Protein 2J4H (pdb70)

Radius of gyration: 28.26 Å; Cα contacts (8 Å, |Δi|>4): 750; chains: 2; bounding box: 40×50×91 Å

CATH classification: 2.70.40.10

Organism: Escherichia coli (strain K12) (NCBI:txid83333)

Solvent-accessible surface area: 19380 Å² total; per-residue (Å²): 178,113,14,55,46,184,63,0,34,45,49,15,104,113,38,47,2,38,4,91,67,113,1,58,101,127,44,7,78,49,38,37,0,36,0,40,0,6,49,104,0,61,37,85,129,42,148,89,31,104,151,66,84,136,86,40,86,166,99,98,50,57,58,6,76,83,138,5,16,12,114,93,57,97,13,102,179,63,84,15,18,125,1,92,55,44,82,65,0,27,5,16,2,74,0,38,0,51,4,5,0,21,0,12,0,50,5,69,28,79,66,51,32,53,183,121,5,7,70,14,5,96,125,68,73,122,14,32,17,4,59,72,19,40,11,91,1,54,0,84,1,63,23,191,121,64,26,52,4,119,44,35,49,57,1,1,16,0,6,0,45,47,61,134,30,62,25,61,176,1,96,90,70,205,176,116,14,54,50,198,59,0,51,48,22,8,41,21,14,6,1,49,7,100,62,84,1,59,98,127,46,7,78,51,38,39,0,35,0,51,1,6,48,100,1,56,37,86,127,41,149,84,30,104,153,66,83,136,85,45,81,181,102,99,57,67,59,7,75,94,140,5,16,12,115,96,57,94,15,104,175,63,84,16,18,127,2,92,53,44,78,64,0,23,6,17,2,70,0,35,1,50,4,18,16,18,0,11,0,48,6,68,29,76,66,52,32,55,182,124,6,8,71,14,5,93,128,67,71,126,14,32,18,3,59,73,20,46,12,92,0,53,0,84,1,64,23,188,121,64,27,51,4,121,44,37,49,56,2,1,15,0,7,0,43,47,61,136,28,72,32,131,207,32,140,149

GO terms:
  GO:0008829 dCTP deaminase activity (F, EXP)
  GO:0005829 cytosol (C, IDA)
  GO:0008829 dCTP deaminase activity (F, IDA)
  GO:0032991 protein-containing complex (C, IDA)
  GO:0042802 identical protein binding (F, IDA)
  GO:0006229 dUTP biosynthetic process (P, IDA)
  GO:0070207 protein homotrimerization (P, IDA)
  GO:0009314 response to radiation (P, IMP)
  GO:0015949 nucleobase-containing small molecule interconversion (P, IMP)
  GO:0008829 dCTP deaminase activity (F, IMP)
  GO:0006235 dTTP biosynthetic process (P, IMP)

Structure (mmCIF, N/CA/C/O backbone):
data_2J4H
#
_entry.id   2J4H
#
_cell.length_a   62.545
_cell.length_b   62.545
_cell.length_c   342.444
_cell.angle_alpha   90.00
_cell.angle_beta   90.00
_cell.angle_gamma   120.00
#
_symmetry.space_group_name_H-M   'P 63 2 2'
#
loop_
_entity.id
_entity.type
_entity.pdbx_description
1 polymer 'DEOXYCYTIDINE TRIPHOSPHATE DEAMINASE'
2 non-polymer 'DEOXYCYTIDINE DIPHOSPHATE'
3 non-polymer 'MAGNESIUM ION'
#
loop_
_atom_site.group_PDB
_atom_site.id
_atom_site.type_symbol
_atom_site.label_atom_id
_atom_site.label_alt_id
_atom_site.label_comp_id
_atom_site.label_asym_id
_atom_site.label_entity_id
_atom_site.label_seq_id
_atom_site.pdbx_PDB_ins_code
_atom_site.Cartn_x
_atom_site.Cartn_y
_atom_site.Cartn_z
_atom_site.occupancy
_atom_site.B_iso_or_equiv
_atom_site.auth_seq_id
_atom_site.auth_comp_id
_atom_site.auth_asym_id
_atom_site.auth_atom_id
_atom_site.pdbx_PDB_model_num
ATOM 1 N N . MET A 1 1 ? 1.281 1.121 38.983 1.00 38.59 1 MET A N 1
ATOM 2 C CA . MET A 1 1 ? 1.097 2.497 39.465 1.00 38.83 1 MET A CA 1
ATOM 3 C C . MET A 1 1 ? 2.228 3.338 38.904 1.00 37.57 1 MET A C 1
ATOM 4 O O . MET A 1 1 ? 3.385 3.080 39.209 1.00 38.09 1 MET A O 1
ATOM 9 N N . ARG A 1 2 ? 1.927 4.339 38.098 1.00 36.09 2 ARG A N 1
ATOM 10 C CA . ARG A 1 2 ? 2.997 5.059 37.437 1.00 34.88 2 ARG A CA 1
ATOM 11 C C . ARG A 1 2 ? 3.658 6.013 38.402 1.00 32.92 2 ARG A C 1
ATOM 12 O O . ARG A 1 2 ? 2.992 6.617 39.219 1.00 31.85 2 ARG A O 1
ATOM 20 N N . LEU A 1 3 ? 4.972 6.155 38.279 1.00 31.19 3 LEU A N 1
ATOM 21 C CA . LEU A 1 3 ? 5.666 7.250 38.927 1.00 30.60 3 LEU A CA 1
ATOM 22 C C . LEU A 1 3 ? 5.217 8.582 38.327 1.00 29.81 3 LEU A C 1
ATOM 23 O O . LEU A 1 3 ? 5.092 8.711 37.103 1.00 29.07 3 LEU A O 1
ATOM 28 N N . CYS A 1 4 ? 4.959 9.561 39.193 1.00 29.10 4 CYS A N 1
ATOM 29 C CA . CYS A 1 4 ? 4.711 10.914 38.734 1.00 28.87 4 CYS A CA 1
ATOM 30 C C . CYS A 1 4 ? 6.074 11.548 38.534 1.00 28.35 4 CYS A C 1
ATOM 31 O O . CYS A 1 4 ? 7.093 10.998 38.968 1.00 27.70 4 CYS A O 1
ATOM 34 N N . ASP A 1 5 ? 6.067 12.720 37.907 1.00 28.13 5 ASP A N 1
ATOM 35 C CA . ASP A 1 5 ? 7.291 13.433 37.552 1.00 27.89 5 ASP A CA 1
ATOM 36 C C . ASP A 1 5 ? 8.236 13.588 38.723 1.00 27.72 5 ASP A C 1
ATOM 37 O O . ASP A 1 5 ? 9.417 13.317 38.593 1.00 27.54 5 ASP A O 1
ATOM 42 N N . ARG A 1 6 ? 7.707 14.004 39.867 1.00 28.04 6 ARG A N 1
ATOM 43 C CA . ARG A 1 6 ? 8.518 14.237 41.075 1.00 28.24 6 ARG A CA 1
ATOM 44 C C . ARG A 1 6 ? 9.241 12.954 41.589 1.00 28.12 6 ARG A C 1
ATOM 45 O O . ARG A 1 6 ? 10.401 12.968 42.013 1.00 27.43 6 ARG A O 1
ATOM 53 N N . ASP A 1 7 ? 8.534 11.837 41.536 1.00 27.82 7 ASP A N 1
ATOM 54 C CA . ASP A 1 7 ? 9.111 10.569 41.934 1.00 27.40 7 ASP A CA 1
ATOM 55 C C . ASP A 1 7 ? 10.062 9.997 40.887 1.00 26.83 7 ASP A C 1
ATOM 56 O O . ASP A 1 7 ? 10.991 9.297 41.255 1.00 26.89 7 ASP A O 1
ATOM 61 N N . ILE A 1 8 ? 9.848 10.279 39.604 1.00 26.13 8 ILE A N 1
ATOM 62 C CA . ILE A 1 8 ? 10.838 9.899 38.590 1.00 25.96 8 ILE A CA 1
ATOM 63 C C . ILE A 1 8 ? 12.156 10.587 38.962 1.00 25.73 8 ILE A C 1
ATOM 64 O O . ILE A 1 8 ? 13.223 9.948 38.995 1.00 25.79 8 ILE A O 1
ATOM 69 N N . GLU A 1 9 ? 12.056 11.881 39.272 1.00 25.71 9 GLU A N 1
ATOM 70 C CA . GLU A 1 9 ? 13.202 12.699 39.726 1.00 25.64 9 GLU A CA 1
ATOM 71 C C . GLU A 1 9 ? 13.886 12.108 40.960 1.00 25.07 9 GLU A C 1
ATOM 72 O O . GLU A 1 9 ? 15.120 12.094 41.023 1.00 25.28 9 GLU A O 1
ATOM 78 N N . ALA A 1 10 ? 13.086 11.585 41.895 1.00 24.26 10 ALA A N 1
ATOM 79 C CA . ALA A 1 10 ? 13.592 10.878 43.083 1.00 23.86 10 ALA A CA 1
ATOM 80 C C . ALA A 1 10 ? 14.382 9.625 42.716 1.00 23.54 10 ALA A C 1
ATOM 81 O O . ALA A 1 10 ? 15.535 9.451 43.137 1.00 23.47 10 ALA A O 1
ATOM 83 N N . TRP A 1 11 ? 13.764 8.736 41.942 1.00 23.42 11 TRP A N 1
ATOM 84 C CA . TRP A 1 11 ? 14.431 7.479 41.559 1.00 23.02 11 TRP A CA 1
ATOM 85 C C . TRP A 1 11 ? 15.708 7.785 40.770 1.00 22.97 11 TRP A C 1
ATOM 86 O O . TRP A 1 11 ? 16.684 7.041 40.895 1.00 22.73 11 TRP A O 1
ATOM 97 N N . LEU A 1 12 ? 15.711 8.868 39.975 1.00 23.02 12 LEU A N 1
ATOM 98 C CA . LEU A 1 12 ? 16.947 9.277 39.253 1.00 23.57 12 LEU A CA 1
ATOM 99 C C . LEU A 1 12 ? 18.067 9.686 40.212 1.00 23.84 12 LEU A C 1
ATOM 100 O O . LEU A 1 12 ? 19.174 9.163 40.130 1.00 22.74 12 LEU A O 1
ATOM 105 N N . ASP A 1 13 ? 17.725 10.620 41.115 1.00 24.51 13 ASP A N 1
ATOM 106 C CA . ASP A 1 13 ? 18.566 11.043 42.236 1.00 24.61 13 ASP A CA 1
ATOM 107 C C . ASP A 1 13 ? 19.113 9.882 43.072 1.00 25.09 13 ASP A C 1
ATOM 108 O O . ASP A 1 13 ? 20.305 9.865 43.356 1.00 25.07 13 ASP A O 1
ATOM 113 N N . GLU A 1 14 ? 18.284 8.923 43.491 1.00 25.76 14 GLU A N 1
ATOM 114 C CA . GLU A 1 14 ? 18.820 7.787 44.281 1.00 25.83 14 GLU A CA 1
ATOM 115 C C . GLU A 1 14 ? 19.740 6.867 43.465 1.00 25.47 14 GLU A C 1
ATOM 116 O O . GLU A 1 14 ? 20.387 5.988 44.034 1.00 25.80 14 GLU A O 1
ATOM 122 N N . GLY A 1 15 ? 19.782 7.019 42.147 1.00 24.85 15 GLY A N 1
ATOM 123 C CA . GLY A 1 15 ? 20.544 6.082 41.319 1.00 24.84 15 GLY A CA 1
ATOM 124 C C . GLY A 1 15 ? 19.878 4.742 41.131 1.00 24.47 15 GLY A C 1
ATOM 125 O O . GLY A 1 15 ? 20.545 3.778 40.816 1.00 24.21 15 GLY A O 1
ATOM 126 N N . ARG A 1 16 ? 18.568 4.681 41.330 1.00 24.90 16 ARG A N 1
ATOM 127 C CA . ARG A 1 16 ? 17.818 3.445 41.170 1.00 25.92 16 ARG A CA 1
ATOM 128 C C . ARG A 1 16 ? 17.182 3.319 39.807 1.00 25.35 16 ARG A C 1
ATOM 129 O O . ARG A 1 16 ? 16.838 2.233 39.366 1.00 25.28 16 ARG A O 1
ATOM 137 N N . LEU A 1 17 ? 16.991 4.455 39.177 1.00 25.05 17 LEU A N 1
ATOM 138 C CA . LEU A 1 17 ? 16.690 4.534 37.774 1.00 25.05 17 LEU A CA 1
ATOM 139 C C . LEU A 1 17 ? 17.798 5.358 37.155 1.00 25.08 17 LEU A C 1
ATOM 140 O O . LEU A 1 17 ? 18.193 6.386 37.702 1.00 25.13 17 LEU A O 1
ATOM 145 N N . SER A 1 18 ? 18.324 4.916 36.023 1.00 25.24 18 SER A N 1
ATOM 146 C CA . SER A 1 18 ? 19.300 5.724 35.328 1.00 25.47 18 SER A CA 1
ATOM 147 C C . SER A 1 18 ? 18.860 6.083 33.881 1.00 25.76 18 SER A C 1
ATOM 148 O O . SER A 1 18 ? 18.340 5.242 33.137 1.00 25.77 18 SER A O 1
ATOM 151 N N . ILE A 1 19 ? 19.060 7.339 33.500 1.00 26.01 19 ILE A N 1
ATOM 152 C CA . ILE A 1 19 ? 18.831 7.777 32.131 1.00 26.51 19 ILE A CA 1
ATOM 153 C C . ILE A 1 19 ? 19.984 8.660 31.649 1.00 27.12 19 ILE A C 1
ATOM 154 O O . ILE A 1 19 ? 20.130 9.779 32.152 1.00 26.94 19 ILE A O 1
ATOM 159 N N . ASN A 1 20 ? 20.767 8.205 30.663 1.00 28.05 20 ASN A N 1
ATOM 160 C CA . ASN A 1 20 ? 21.897 9.029 30.154 1.00 28.89 20 ASN A CA 1
ATOM 161 C C . ASN A 1 20 ? 21.802 9.494 28.676 1.00 29.04 20 ASN A C 1
ATOM 162 O O . ASN A 1 20 ? 21.611 8.695 27.769 1.00 28.75 20 ASN A O 1
ATOM 167 N N . PRO A 1 21 ? 21.922 10.794 28.435 1.00 29.17 21 PRO A N 1
ATOM 168 C CA . PRO A 1 21 ? 22.097 11.825 29.462 1.00 29.53 21 PRO A CA 1
ATOM 169 C C . PRO A 1 21 ? 20.824 12.093 30.247 1.00 29.69 21 PRO A C 1
ATOM 170 O O . PRO A 1 21 ? 19.724 11.850 29.754 1.00 29.86 21 PRO A O 1
ATOM 174 N N . ARG A 1 22 ? 20.984 12.611 31.454 1.00 30.07 22 ARG A N 1
ATOM 175 C CA . ARG A 1 22 ? 19.848 12.849 32.323 1.00 30.28 22 ARG A CA 1
ATOM 176 C C . ARG A 1 22 ? 19.017 14.014 31.793 1.00 30.12 22 ARG A C 1
ATOM 177 O O . ARG A 1 22 ? 19.521 15.088 31.551 1.00 29.92 22 ARG A O 1
ATOM 185 N N . PRO A 1 23 ? 17.725 13.822 31.630 1.00 30.88 23 PRO A N 1
ATOM 186 C CA . PRO A 1 23 ? 16.912 14.868 31.050 1.00 30.97 23 PRO A CA 1
ATOM 187 C C . PRO A 1 23 ? 16.568 15.867 32.121 1.00 30.91 23 PRO A C 1
ATOM 188 O O . PRO A 1 23 ? 16.289 15.477 33.255 1.00 31.47 23 PRO A O 1
ATOM 192 N N . PRO A 1 24 ? 16.572 17.142 31.776 1.00 30.97 24 PRO A N 1
ATOM 193 C CA . PRO A 1 24 ? 16.305 18.180 32.747 1.00 31.19 24 PRO A CA 1
ATOM 194 C C . PRO A 1 24 ? 14.841 18.222 33.126 1.00 31.34 24 PRO A C 1
ATOM 195 O O . PRO A 1 24 ? 14.032 17.515 32.545 1.00 31.74 24 PRO A O 1
ATOM 199 N N . VAL A 1 25 ? 14.508 19.083 34.075 1.00 31.75 25 VAL A N 1
ATOM 200 C CA . VAL A 1 25 ? 13.122 19.271 34.515 1.00 31.86 25 VAL A CA 1
ATOM 201 C C . VAL A 1 25 ? 12.136 19.485 33.347 1.00 31.90 25 VAL A C 1
ATOM 202 O O . VAL A 1 25 ? 11.021 18.959 33.379 1.00 31.82 25 VAL A O 1
ATOM 206 N N . GLU A 1 26 ? 12.553 20.239 32.326 1.00 32.23 26 GLU A N 1
ATOM 207 C CA . GLU A 1 26 ? 11.706 20.530 31.136 1.00 32.31 26 GLU A CA 1
ATOM 208 C C . GLU A 1 26 ? 11.148 19.260 30.498 1.00 31.91 26 GLU A C 1
ATOM 209 O O . GLU A 1 26 ? 10.062 19.278 29.918 1.00 31.56 26 GLU A O 1
ATOM 215 N N . ARG A 1 27 ? 11.896 18.166 30.593 1.00 31.44 27 ARG A N 1
ATOM 216 C CA . ARG A 1 27 ? 11.514 16.939 29.914 1.00 31.71 27 ARG A CA 1
ATOM 217 C C . ARG A 1 27 ? 11.029 15.843 30.851 1.00 30.44 27 ARG A C 1
ATOM 218 O O . ARG A 1 27 ? 10.963 14.692 30.457 1.00 30.58 27 ARG A O 1
ATOM 226 N N . ILE A 1 28 ? 10.663 16.213 32.073 1.00 29.30 28 ILE A N 1
ATOM 227 C CA . ILE A 1 28 ? 10.063 15.286 33.041 1.00 28.66 28 ILE A CA 1
ATOM 228 C C . ILE A 1 28 ? 8.741 15.893 33.538 1.00 27.78 28 ILE A C 1
ATOM 229 O O . ILE A 1 28 ? 8.762 16.823 34.330 1.00 28.06 28 ILE A O 1
ATOM 234 N N . ASN A 1 29 ? 7.602 15.386 33.066 1.00 26.70 29 ASN A N 1
ATOM 235 C CA . ASN A 1 29 ? 6.304 16.013 33.327 1.00 26.18 29 ASN A CA 1
ATOM 236 C C . ASN A 1 29 ? 5.190 14.989 33.504 1.00 25.61 29 ASN A C 1
ATOM 237 O O . ASN A 1 29 ? 5.171 13.984 32.807 1.00 25.92 29 ASN A O 1
ATOM 242 N N . GLY A 1 30 ? 4.240 15.283 34.397 1.00 24.73 30 GLY A N 1
ATOM 243 C CA . GLY A 1 30 ? 3.132 14.396 34.688 1.00 24.12 30 GLY A CA 1
ATOM 244 C C . GLY A 1 30 ? 3.596 13.030 35.168 1.00 23.68 30 GLY A C 1
ATOM 245 O O . GLY A 1 30 ? 3.888 12.836 36.343 1.00 23.55 30 GLY A O 1
ATOM 246 N N . ALA A 1 31 ? 3.670 12.089 34.225 1.00 23.34 31 ALA A N 1
ATOM 247 C CA . ALA A 1 31 ? 4.068 10.705 34.477 1.00 22.64 31 ALA A CA 1
ATOM 248 C C . ALA A 1 31 ? 5.042 10.173 33.422 1.00 22.11 31 ALA A C 1
ATOM 249 O O . ALA A 1 31 ? 5.164 8.953 33.218 1.00 21.84 31 ALA A O 1
ATOM 251 N N . THR A 1 32 ? 5.738 11.082 32.742 1.00 22.13 32 THR A N 1
ATOM 252 C CA . THR A 1 32 ? 6.613 10.698 31.650 1.00 22.04 32 THR A CA 1
ATOM 253 C C . THR A 1 32 ? 7.869 11.495 31.650 1.00 22.27 32 THR A C 1
ATOM 254 O O . THR A 1 32 ? 7.901 12.601 32.163 1.00 22.19 32 THR A O 1
ATOM 258 N N . VAL A 1 33 ? 8.893 10.899 31.043 1.00 22.90 33 VAL A N 1
ATOM 259 C CA . VAL A 1 33 ? 10.126 11.556 30.667 1.00 23.02 33 VAL A CA 1
ATOM 260 C C . VAL A 1 33 ? 10.146 11.561 29.168 1.00 23.05 33 VAL A C 1
ATOM 261 O O . VAL A 1 33 ? 10.059 10.501 28.563 1.00 23.64 33 VAL A O 1
ATOM 265 N N . ASP A 1 34 ? 10.254 12.732 28.554 1.00 23.35 34 ASP A N 1
ATOM 266 C CA . ASP A 1 34 ? 10.457 12.806 27.095 1.00 23.57 34 ASP A CA 1
ATOM 267 C C . ASP A 1 34 ? 11.786 12.156 26.689 1.00 23.51 34 ASP A C 1
ATOM 268 O O . ASP A 1 34 ? 12.782 12.274 27.406 1.00 23.98 34 ASP A O 1
ATOM 273 N N . VAL A 1 35 ? 11.784 11.421 25.581 1.00 23.62 35 VAL A N 1
ATOM 274 C CA . VAL A 1 35 ? 13.022 10.867 25.037 1.00 23.79 35 VAL A CA 1
ATOM 275 C C . VAL A 1 35 ? 13.230 11.386 23.645 1.00 23.89 35 VAL A C 1
ATOM 276 O O . VAL A 1 35 ? 12.294 11.811 22.997 1.00 23.19 35 VAL A O 1
ATOM 280 N N . ARG A 1 36 ? 14.470 11.303 23.188 1.00 24.61 36 ARG A N 1
ATOM 281 C CA . ARG A 1 36 ? 14.874 11.941 21.955 1.00 25.83 36 ARG A CA 1
ATOM 282 C C . ARG A 1 36 ? 15.341 10.963 20.876 1.00 25.61 36 ARG A C 1
ATOM 283 O O . ARG A 1 36 ? 15.670 9.787 21.138 1.00 24.79 36 ARG A O 1
ATOM 291 N N . LEU A 1 37 ? 15.349 11.463 19.648 1.00 25.54 37 LEU A N 1
ATOM 292 C CA . LEU A 1 37 ? 15.818 10.649 18.552 1.00 25.95 37 LEU A CA 1
ATOM 293 C C . LEU A 1 37 ? 17.354 10.619 18.467 1.00 25.90 37 LEU A C 1
ATOM 294 O O . LEU A 1 37 ? 18.033 11.650 18.433 1.00 24.95 37 LEU A O 1
ATOM 299 N N . GLY A 1 38 ? 17.882 9.406 18.413 1.00 26.57 38 GLY A N 1
ATOM 300 C CA . GLY A 1 38 ? 19.296 9.196 18.232 1.00 27.04 38 GLY A CA 1
ATOM 301 C C . GLY A 1 38 ? 19.683 9.364 16.774 1.00 28.13 38 GLY A C 1
ATOM 302 O O . GLY A 1 38 ? 19.009 10.048 16.000 1.00 28.33 38 GLY A O 1
ATOM 303 N N . ASN A 1 39 ? 20.775 8.726 16.389 1.00 29.19 39 ASN A N 1
ATOM 304 C CA . ASN A 1 39 ? 21.389 9.011 15.122 1.00 30.11 39 ASN A CA 1
ATOM 305 C C . ASN A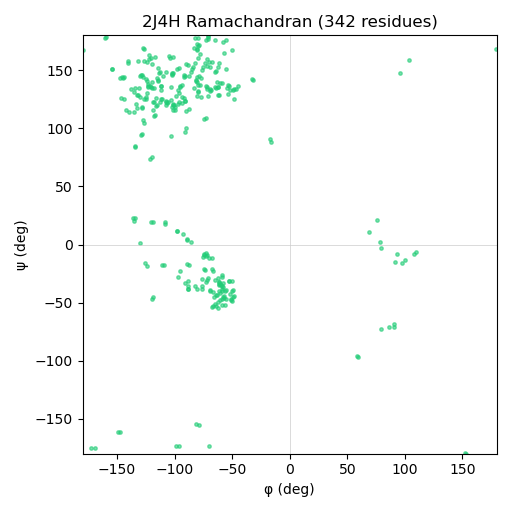 1 39 ? 21.804 7.769 14.338 1.00 30.30 39 ASN A C 1
ATOM 306 O O . ASN A 1 39 ? 22.635 7.849 13.449 1.00 30.89 39 ASN A O 1
ATOM 311 N N . LYS A 1 40 ? 21.223 6.623 14.666 1.00 30.17 40 LYS A N 1
ATOM 312 C CA . LYS A 1 40 ? 21.517 5.378 13.993 1.00 30.01 40 LYS A CA 1
ATOM 313 C C . LYS A 1 40 ? 20.214 4.894 13.361 1.00 29.52 40 LYS A C 1
ATOM 314 O O . LYS A 1 40 ? 19.250 4.605 14.080 1.00 29.42 40 LYS A O 1
ATOM 320 N N . PHE A 1 41 ? 20.169 4.824 12.025 1.00 29.14 41 PHE A N 1
ATOM 321 C CA . PHE A 1 41 ? 18.952 4.387 11.293 1.00 28.88 41 PHE A CA 1
ATOM 322 C C . PHE A 1 41 ? 19.199 3.142 10.448 1.00 28.85 41 PHE A C 1
ATOM 323 O O . PHE A 1 41 ? 20.331 2.854 10.046 1.00 28.66 41 PHE A O 1
ATOM 331 N N . ARG A 1 42 ? 18.128 2.405 10.193 1.00 29.62 42 ARG A N 1
ATOM 332 C CA . ARG A 1 42 ? 18.170 1.271 9.293 1.00 30.83 42 ARG A CA 1
ATOM 333 C C . ARG A 1 42 ? 16.889 1.126 8.507 1.00 30.70 42 ARG A C 1
ATOM 334 O O . ARG A 1 42 ? 15.792 1.379 9.012 1.00 30.06 42 ARG A O 1
ATOM 342 N N . THR A 1 43 ? 17.045 0.714 7.253 1.00 31.49 43 THR A N 1
ATOM 343 C CA . THR A 1 43 ? 15.906 0.504 6.366 1.00 32.29 43 THR A CA 1
ATOM 344 C C . THR A 1 43 ? 15.980 -0.885 5.800 1.00 32.89 43 THR A C 1
ATOM 345 O O . THR A 1 43 ? 16.9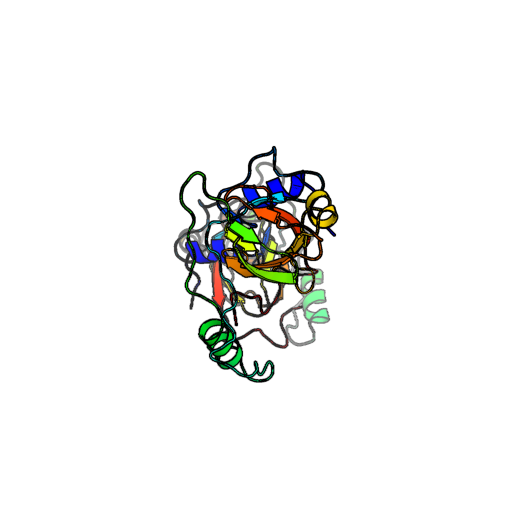72 -1.572 5.985 1.00 32.51 43 THR A O 1
ATOM 349 N N . PHE A 1 44 ? 14.887 -1.295 5.165 1.00 34.53 44 PHE A N 1
ATOM 350 C CA . PHE A 1 44 ? 14.803 -2.574 4.493 1.00 35.65 44 PHE A CA 1
ATOM 351 C C . PHE A 1 44 ? 15.453 -2.509 3.125 1.00 36.40 44 PHE A C 1
ATOM 352 O O . PHE A 1 44 ? 15.367 -1.493 2.454 1.00 36.41 44 PHE A O 1
ATOM 360 N N . ARG A 1 45 ? 16.100 -3.604 2.728 1.00 37.33 45 ARG A N 1
ATOM 361 C CA . ARG A 1 45 ? 16.476 -3.886 1.330 1.00 37.77 45 ARG A CA 1
ATOM 362 C C . ARG A 1 45 ? 16.092 -5.363 1.069 1.00 37.36 45 ARG A C 1
ATOM 363 O O . ARG A 1 45 ? 16.920 -6.271 1.225 1.00 37.80 45 ARG A O 1
ATOM 371 N N . GLY A 1 46 ? 14.839 -5.621 0.714 1.00 36.75 46 GLY A N 1
ATOM 372 C CA . GLY A 1 46 ? 14.348 -7.016 0.665 1.00 36.49 46 GLY A CA 1
ATOM 373 C C . GLY A 1 46 ? 14.770 -7.939 -0.488 1.00 35.98 46 GLY A C 1
ATOM 374 O O . GLY A 1 46 ? 14.520 -9.155 -0.445 1.00 35.66 46 GLY A O 1
ATOM 375 N N . HIS A 1 47 ? 15.427 -7.382 -1.506 1.00 35.54 47 HIS A N 1
ATOM 376 C CA . HIS A 1 47 ? 15.613 -8.084 -2.800 1.00 35.20 47 HIS A CA 1
ATOM 377 C C . HIS A 1 47 ? 16.503 -9.321 -2.728 1.00 34.96 47 HIS A C 1
ATOM 378 O O . HIS A 1 47 ? 16.404 -10.199 -3.581 1.00 34.72 47 HIS A O 1
ATOM 385 N N . THR A 1 48 ? 17.366 -9.371 -1.704 1.00 34.92 48 THR A N 1
ATOM 386 C CA . THR A 1 48 ? 18.247 -10.525 -1.435 1.00 34.03 48 THR A CA 1
ATOM 387 C C . THR A 1 48 ? 17.495 -11.726 -0.861 1.00 33.42 48 THR A C 1
ATOM 388 O O . THR A 1 48 ? 17.984 -12.844 -0.992 1.00 33.58 48 THR A O 1
ATOM 392 N N . ALA A 1 49 ? 16.319 -11.497 -0.252 1.00 32.25 49 ALA A N 1
ATOM 393 C CA . ALA A 1 49 ? 15.576 -12.553 0.459 1.00 31.52 49 ALA A CA 1
ATOM 394 C C . ALA A 1 49 ? 14.102 -12.633 0.029 1.00 30.77 49 ALA A C 1
ATOM 395 O O . ALA A 1 49 ? 13.469 -11.623 -0.280 1.00 30.58 49 ALA A O 1
ATOM 397 N N . ALA A 1 50 ? 13.564 -13.846 0.021 1.00 30.04 50 ALA A N 1
ATOM 398 C CA . ALA A 1 50 ? 12.176 -14.099 -0.373 1.00 29.84 50 ALA A CA 1
ATOM 399 C C . ALA A 1 50 ? 11.182 -13.852 0.760 1.00 29.47 50 ALA A C 1
ATOM 400 O O . ALA A 1 50 ? 10.056 -13.424 0.532 1.00 28.97 50 ALA A O 1
ATOM 402 N N . PHE A 1 51 ? 11.602 -14.183 1.973 1.00 29.52 51 PHE A N 1
ATOM 403 C CA . PHE A 1 51 ? 10.805 -13.969 3.159 1.00 29.83 51 PHE A CA 1
ATOM 404 C C . PHE A 1 51 ? 11.695 -13.975 4.376 1.00 30.01 51 PHE A C 1
ATOM 405 O O . PHE A 1 51 ? 12.899 -14.120 4.260 1.00 29.46 51 PHE A O 1
ATOM 413 N N . ILE A 1 52 ? 11.092 -13.756 5.531 1.00 30.72 52 ILE A N 1
ATOM 414 C CA . ILE A 1 52 ? 11.789 -13.862 6.783 1.00 31.48 52 ILE A CA 1
ATOM 415 C C . ILE A 1 52 ? 11.030 -14.860 7.620 1.00 32.19 52 ILE A C 1
ATOM 416 O O . ILE A 1 52 ? 9.796 -14.751 7.752 1.00 31.86 52 ILE A O 1
ATOM 421 N N . ASP A 1 53 ? 11.756 -15.832 8.176 1.00 33.45 53 ASP A N 1
ATOM 422 C CA . ASP A 1 53 ? 11.142 -16.823 9.051 1.00 34.24 53 ASP A CA 1
ATOM 423 C C . ASP A 1 53 ? 11.221 -16.277 10.454 1.00 35.13 53 ASP A C 1
ATOM 424 O O . ASP A 1 53 ? 12.306 -16.131 10.975 1.00 35.09 53 ASP A O 1
ATOM 429 N N . LEU A 1 54 ? 10.076 -15.989 11.062 1.00 36.36 54 LEU A N 1
ATOM 430 C CA . LEU A 1 54 ? 10.063 -15.404 12.389 1.00 37.53 54 LEU A CA 1
ATOM 431 C C . LEU A 1 54 ? 10.099 -16.418 13.542 1.00 38.83 54 LEU A C 1
ATOM 432 O O . LEU A 1 54 ? 10.394 -16.038 14.673 1.00 39.27 54 LEU A O 1
ATOM 437 N N . SER A 1 55 ? 9.791 -17.688 13.284 1.00 40.55 55 SER A N 1
ATOM 438 C CA . SER A 1 55 ? 10.023 -18.743 14.284 1.00 41.82 55 SER A CA 1
ATOM 439 C C . SER A 1 55 ? 11.510 -19.065 14.258 1.00 43.35 55 SER A C 1
ATOM 440 O O . SER A 1 55 ? 12.213 -18.689 13.316 1.00 43.75 55 SER A O 1
ATOM 443 N N . GLY A 1 56 ? 12.005 -19.740 15.287 1.00 45.09 56 GLY A N 1
ATOM 444 C CA . GLY A 1 56 ? 13.439 -20.034 15.375 1.00 46.45 56 GLY A CA 1
ATOM 445 C C . GLY A 1 56 ? 14.170 -19.001 16.226 1.00 48.01 56 GLY A C 1
ATOM 446 O O . GLY A 1 56 ? 13.783 -17.826 16.237 1.00 48.26 56 GLY A O 1
ATOM 447 N N . PRO A 1 57 ? 15.229 -19.434 16.926 1.00 49.56 57 PRO A N 1
ATOM 448 C CA . PRO A 1 57 ? 15.898 -18.628 17.971 1.00 50.18 57 PRO A CA 1
ATOM 449 C C . PRO A 1 57 ? 16.285 -17.183 17.605 1.00 51.12 57 PRO A C 1
ATOM 450 O O . PRO A 1 57 ? 16.264 -16.797 16.423 1.00 51.08 57 PRO A O 1
ATOM 454 N N . LYS A 1 58 ? 16.638 -16.410 18.637 1.00 51.82 58 LYS A N 1
ATOM 455 C CA . LYS A 1 58 ? 17.079 -15.018 18.484 1.00 52.53 58 LYS A CA 1
ATOM 456 C C . LYS A 1 58 ? 18.139 -14.881 17.413 1.00 52.85 58 LYS A C 1
ATOM 457 O O . LYS A 1 58 ? 18.103 -13.958 16.612 1.00 52.94 58 LYS A O 1
ATOM 463 N N . ASP A 1 59 ? 19.111 -15.788 17.433 1.00 53.41 59 ASP A N 1
ATOM 464 C CA . ASP A 1 59 ? 20.227 -15.718 16.489 1.00 53.65 59 ASP A CA 1
ATOM 465 C C . ASP A 1 59 ? 19.736 -15.766 15.030 1.00 53.60 59 ASP A C 1
ATOM 466 O O . ASP A 1 59 ? 20.236 -15.018 14.202 1.00 53.31 59 ASP A O 1
ATOM 471 N N . GLU A 1 60 ? 18.736 -16.607 14.740 1.00 54.00 60 GLU A N 1
ATOM 472 C CA . GLU A 1 60 ? 18.138 -16.696 13.380 1.00 54.30 60 GLU A CA 1
ATOM 473 C C . GLU A 1 60 ? 17.409 -15.397 13.036 1.00 54.38 60 GLU A C 1
ATOM 474 O O . GLU A 1 60 ? 17.642 -14.806 11.978 1.00 54.47 60 GLU A O 1
ATOM 480 N N . VAL A 1 61 ? 16.511 -14.986 13.945 1.00 54.39 61 VAL A N 1
ATOM 481 C CA . VAL A 1 61 ? 15.753 -13.722 13.853 1.00 54.11 61 VAL A CA 1
ATOM 482 C C . VAL A 1 61 ? 16.669 -12.476 13.794 1.00 54.02 61 VAL A C 1
ATOM 483 O O . VAL A 1 61 ? 16.296 -11.455 13.216 1.00 54.42 61 VAL A O 1
ATOM 487 N N . SER A 1 62 ? 17.863 -12.570 14.375 1.00 53.74 62 SER A N 1
ATOM 488 C CA . SER A 1 62 ? 18.839 -11.481 14.348 1.00 53.35 62 SER A CA 1
ATOM 489 C C . SER A 1 62 ? 19.731 -11.562 13.094 1.00 53.16 62 SER A C 1
ATOM 490 O O . SER A 1 62 ? 20.082 -10.532 12.505 1.00 53.22 62 SER A O 1
ATOM 493 N N . ALA A 1 63 ? 20.093 -12.783 12.693 1.00 52.84 63 ALA A N 1
ATOM 494 C CA . ALA A 1 63 ? 20.772 -13.029 11.410 1.00 52.60 63 ALA A CA 1
ATOM 495 C C . ALA A 1 63 ? 19.933 -12.496 10.258 1.00 52.50 63 ALA A C 1
ATOM 496 O O . ALA A 1 63 ? 20.445 -11.831 9.347 1.00 52.59 63 ALA A O 1
ATOM 498 N N . ALA A 1 64 ? 18.635 -12.801 10.311 1.00 52.25 64 ALA A N 1
ATOM 499 C CA . ALA A 1 64 ? 17.670 -12.328 9.321 1.00 52.05 64 ALA A CA 1
ATOM 500 C C . ALA A 1 64 ? 17.621 -10.799 9.307 1.00 51.87 64 ALA A C 1
ATOM 501 O O . ALA A 1 64 ? 17.694 -10.175 8.240 1.00 51.86 64 ALA A O 1
ATOM 503 N N . LEU A 1 65 ? 17.517 -10.215 10.500 1.00 51.94 65 LEU A N 1
ATOM 504 C CA . LEU A 1 65 ? 17.455 -8.758 10.675 1.00 52.02 65 LEU A CA 1
ATOM 505 C C . LEU A 1 65 ? 18.585 -8.048 9.923 1.00 52.17 65 LEU A C 1
ATOM 506 O O . LEU A 1 65 ? 18.406 -6.918 9.452 1.00 52.67 65 LEU A O 1
ATOM 511 N N . ASP A 1 66 ? 19.740 -8.707 9.801 1.00 51.75 66 ASP A N 1
ATOM 512 C CA . ASP A 1 66 ? 20.904 -8.089 9.163 1.00 51.10 66 ASP A CA 1
ATOM 513 C C . ASP A 1 66 ? 21.053 -8.481 7.703 1.00 50.63 66 ASP A C 1
ATOM 514 O O . ASP A 1 66 ? 21.567 -7.689 6.894 1.00 50.81 66 ASP A O 1
ATOM 519 N N . ARG A 1 67 ? 20.572 -9.664 7.340 1.00 49.81 67 ARG A N 1
ATOM 520 C CA . ARG A 1 67 ? 20.596 -10.027 5.929 1.00 49.55 67 ARG A CA 1
ATOM 521 C C . ARG A 1 67 ? 19.682 -9.117 5.064 1.00 48.37 67 ARG A C 1
ATOM 522 O O . ARG A 1 67 ? 19.986 -8.869 3.898 1.00 47.86 67 ARG A O 1
ATOM 530 N N . VAL A 1 68 ? 18.591 -8.612 5.648 1.00 47.44 68 VAL A N 1
ATOM 531 C CA . VAL A 1 68 ? 17.596 -7.797 4.917 1.00 46.71 68 VAL A CA 1
ATOM 532 C C . VAL A 1 68 ? 17.562 -6.315 5.280 1.00 45.92 68 VAL A C 1
ATOM 533 O O . VAL A 1 68 ? 16.992 -5.532 4.535 1.00 45.15 68 VAL A O 1
ATOM 537 N N . MET A 1 69 ? 18.121 -5.926 6.425 1.00 45.68 69 MET A N 1
ATOM 538 C CA . MET A 1 69 ? 18.204 -4.501 6.757 1.00 45.68 69 MET A CA 1
ATOM 539 C C . MET A 1 69 ? 19.524 -3.933 6.261 1.00 44.96 69 MET A C 1
ATOM 540 O O . MET A 1 69 ? 20.553 -4.620 6.270 1.00 44.36 69 MET A O 1
ATOM 545 N N . SER A 1 70 ? 19.461 -2.669 5.843 1.00 44.51 70 SER A N 1
ATOM 546 C CA . SER A 1 70 ? 20.609 -1.894 5.384 1.00 44.33 70 SER A CA 1
ATOM 547 C C . SER A 1 70 ? 21.702 -1.774 6.420 1.00 44.58 70 SER A C 1
ATOM 548 O O . SER A 1 70 ? 21.554 -2.181 7.589 1.00 44.75 70 SER A O 1
ATOM 551 N N . ASP A 1 71 ? 22.802 -1.179 5.972 1.00 44.75 71 ASP A N 1
ATOM 552 C CA . ASP A 1 71 ? 23.882 -0.781 6.856 1.00 44.93 71 ASP A CA 1
ATOM 553 C C . ASP A 1 71 ? 23.385 0.326 7.737 1.00 44.63 71 ASP A C 1
ATOM 554 O O . ASP A 1 71 ? 22.461 1.053 7.356 1.00 44.61 71 ASP A O 1
ATOM 559 N N . GLU A 1 72 ? 24.033 0.482 8.885 1.00 44.14 72 GLU A N 1
ATOM 560 C CA . GLU A 1 72 ? 23.760 1.602 9.762 1.00 43.82 72 GLU A CA 1
ATOM 561 C C . GLU A 1 72 ? 23.881 2.893 8.968 1.00 43.30 72 GLU A C 1
ATOM 562 O O . GLU A 1 72 ? 24.802 3.017 8.165 1.00 42.96 72 GLU A O 1
ATOM 568 N N . ILE A 1 73 ? 22.928 3.813 9.184 1.00 42.70 73 ILE A N 1
ATOM 569 C CA . ILE A 1 73 ? 22.889 5.121 8.535 1.00 42.53 73 ILE A CA 1
ATOM 570 C C . ILE A 1 73 ? 23.006 6.196 9.608 1.00 42.41 73 ILE A C 1
ATOM 571 O O . ILE A 1 73 ? 22.078 6.399 10.397 1.00 42.10 73 ILE A O 1
ATOM 576 N N . VAL A 1 74 ? 24.137 6.893 9.620 1.00 42.35 74 VAL A N 1
ATOM 577 C CA . VAL A 1 74 ? 24.395 7.948 10.594 1.00 42.51 74 VAL A CA 1
ATOM 578 C C . VAL A 1 74 ? 24.279 9.318 9.919 1.00 42.70 74 VAL A C 1
ATOM 579 O O . VAL A 1 74 ? 24.976 9.573 8.955 1.00 42.78 74 VAL A O 1
ATOM 583 N N . LEU A 1 75 ? 23.403 10.190 10.424 1.00 43.28 75 LEU A N 1
ATOM 584 C CA . LEU A 1 75 ? 23.124 11.466 9.780 1.00 43.98 75 LEU A CA 1
ATOM 585 C C . LEU A 1 75 ? 23.964 12.575 10.373 1.00 44.91 75 LEU A C 1
ATOM 586 O O . LEU A 1 75 ? 24.058 12.691 11.597 1.00 44.69 75 LEU A O 1
ATOM 591 N N . ASP A 1 76 ? 24.521 13.417 9.498 1.00 46.17 76 ASP A N 1
ATOM 592 C CA . ASP A 1 76 ? 25.360 14.550 9.908 1.00 46.94 76 ASP A CA 1
ATOM 593 C C . ASP A 1 76 ? 24.536 15.570 10.695 1.00 47.61 76 ASP A C 1
ATOM 594 O O . ASP A 1 76 ? 23.316 15.414 10.858 1.00 48.07 76 ASP A O 1
ATOM 599 N N . GLU A 1 77 ? 25.202 16.610 11.194 1.00 47.70 77 GLU A N 1
ATOM 600 C CA . GLU A 1 77 ? 24.494 17.818 11.613 1.00 47.14 77 GLU A CA 1
ATOM 601 C C . GLU A 1 77 ? 23.670 18.313 10.406 1.00 46.68 77 GLU A C 1
ATOM 602 O O . GLU A 1 77 ? 24.053 18.085 9.234 1.00 46.71 77 GLU A O 1
ATOM 608 N N . GLY A 1 78 ? 22.547 18.976 10.714 1.00 45.79 78 GLY A N 1
ATOM 609 C CA . GLY A 1 78 ? 21.497 19.345 9.742 1.00 44.54 78 GLY A CA 1
ATOM 610 C C . GLY A 1 78 ? 20.582 18.162 9.426 1.00 43.80 78 GLY A C 1
ATOM 611 O O . GLY A 1 78 ? 19.435 18.086 9.900 1.00 43.86 78 GLY A O 1
ATOM 612 N N . GLU A 1 79 ? 21.143 17.217 8.673 1.00 42.07 79 GLU A N 1
ATOM 613 C CA . GLU A 1 79 ? 20.417 16.121 8.004 1.00 40.30 79 GLU A CA 1
ATOM 614 C C . GLU A 1 79 ? 19.148 15.548 8.695 1.00 38.08 79 GLU A C 1
ATOM 615 O O . GLU A 1 79 ? 19.064 15.391 9.923 1.00 37.81 79 GLU A O 1
ATOM 621 N N . ALA A 1 80 ? 18.176 15.233 7.842 1.00 35.32 80 ALA A N 1
ATOM 622 C CA . ALA A 1 80 ? 16.942 14.566 8.204 1.00 32.98 80 ALA A CA 1
ATOM 623 C C . ALA A 1 80 ? 16.924 13.185 7.574 1.00 30.80 80 ALA A C 1
ATOM 624 O O . ALA A 1 80 ? 17.507 12.961 6.523 1.00 30.21 80 ALA A O 1
ATOM 626 N N . PHE A 1 81 ? 16.276 12.244 8.246 1.00 28.55 81 PHE A N 1
ATOM 627 C CA . PHE A 1 81 ? 15.955 10.945 7.660 1.00 27.14 81 PHE A CA 1
ATOM 628 C C . PHE A 1 81 ? 14.517 11.065 7.222 1.00 25.40 81 PHE A C 1
ATOM 629 O O . PHE A 1 81 ? 13.669 11.470 8.016 1.00 24.57 81 PHE A O 1
ATOM 637 N N . TYR A 1 82 ? 14.239 10.737 5.962 1.00 24.23 82 TYR A N 1
ATOM 638 C CA . TYR A 1 82 ? 12.864 10.805 5.428 1.00 23.63 82 TYR A CA 1
ATOM 639 C C . TYR A 1 82 ? 12.261 9.428 5.434 1.00 22.24 82 TYR A C 1
ATOM 640 O O . TYR A 1 82 ? 12.787 8.518 4.814 1.00 22.44 82 TYR A O 1
ATOM 649 N N . LEU A 1 83 ? 11.188 9.264 6.186 1.00 20.83 83 LEU A N 1
ATOM 650 C CA . LEU A 1 83 ? 10.535 7.992 6.281 1.00 20.00 83 LEU A CA 1
ATOM 651 C C . LEU A 1 83 ? 9.316 8.100 5.381 1.00 19.45 83 LEU A C 1
ATOM 652 O O . LEU A 1 83 ? 8.429 8.901 5.605 1.00 18.70 83 LEU A O 1
ATOM 657 N N . HIS A 1 84 ? 9.306 7.292 4.329 1.00 19.30 84 HIS A N 1
ATOM 658 C CA . HIS A 1 84 ? 8.320 7.447 3.275 1.00 18.66 84 HIS A CA 1
ATOM 659 C C . HIS A 1 84 ? 7.082 6.607 3.583 1.00 17.95 84 HIS A C 1
ATOM 660 O O . HIS A 1 84 ? 7.164 5.612 4.312 1.00 17.66 84 HIS A O 1
ATOM 667 N N . PRO A 1 85 ? 5.935 7.008 3.037 1.00 17.20 85 PRO A N 1
ATOM 668 C CA . PRO A 1 85 ? 4.689 6.311 3.327 1.00 17.13 85 PRO A CA 1
ATOM 669 C C . PRO A 1 85 ? 4.815 4.794 3.146 1.00 17.08 85 PRO A C 1
ATOM 670 O O . PRO A 1 85 ? 5.388 4.332 2.182 1.00 17.65 85 PRO A O 1
ATOM 674 N N . GLY A 1 86 ? 4.328 4.024 4.103 1.00 17.26 86 GLY A N 1
ATOM 675 C CA . GLY A 1 86 ? 4.363 2.580 4.013 1.00 16.87 86 GLY A CA 1
ATOM 676 C C . GLY A 1 86 ? 5.713 2.007 4.337 1.00 17.02 86 GLY A C 1
ATOM 677 O O . GLY A 1 86 ? 5.875 0.799 4.247 1.00 17.88 86 GLY A O 1
ATOM 678 N N . GLU A 1 87 ? 6.694 2.834 4.712 1.00 16.95 87 GLU A N 1
ATOM 679 C CA . GLU A 1 87 ? 8.008 2.302 5.094 1.00 16.97 87 GLU A CA 1
ATOM 680 C C . GLU A 1 87 ? 8.117 2.048 6.570 1.00 16.62 87 GLU A C 1
ATOM 681 O O . GLU A 1 87 ? 7.548 2.781 7.377 1.00 15.91 87 GLU A O 1
ATOM 687 N N . LEU A 1 88 ? 8.841 0.974 6.881 1.00 17.36 88 LEU A N 1
ATOM 688 C CA . LEU A 1 88 ? 9.228 0.577 8.226 1.00 18.00 88 LEU A CA 1
ATOM 689 C C . LEU A 1 88 ? 10.688 0.866 8.340 1.00 18.37 88 LEU A C 1
ATOM 690 O O . LEU A 1 88 ? 11.436 0.378 7.522 1.00 18.63 88 LEU A O 1
ATOM 695 N N . ALA A 1 89 ? 11.084 1.677 9.327 1.00 19.07 89 ALA A N 1
ATOM 696 C CA . ALA A 1 89 ? 12.494 2.003 9.562 1.00 19.04 89 ALA A CA 1
ATOM 697 C C . ALA A 1 89 ? 12.862 1.708 11.010 1.00 19.30 89 ALA A C 1
ATOM 698 O O . ALA A 1 89 ? 11.998 1.644 11.894 1.00 19.61 89 ALA A O 1
ATOM 700 N N . LEU A 1 90 ? 14.150 1.522 11.253 1.00 19.37 90 LEU A N 1
ATOM 701 C CA . LEU A 1 90 ? 14.628 1.232 12.602 1.00 19.65 90 LEU A CA 1
ATOM 702 C C . LEU A 1 90 ? 15.484 2.376 13.066 1.00 19.83 90 LEU A C 1
ATOM 703 O O . LEU A 1 90 ? 16.237 2.947 12.281 1.00 19.83 90 LEU A O 1
ATOM 708 N N . ALA A 1 91 ? 15.365 2.720 14.341 1.00 19.91 91 ALA A N 1
ATOM 709 C CA . ALA A 1 91 ? 16.151 3.806 14.869 1.00 20.29 91 ALA A CA 1
ATOM 710 C C . ALA A 1 91 ? 16.467 3.525 16.311 1.00 20.21 91 ALA A C 1
ATOM 711 O O . ALA A 1 91 ? 16.360 2.401 16.749 1.00 19.71 91 ALA A O 1
ATOM 713 N N . VAL A 1 92 ? 16.842 4.551 17.053 1.00 20.91 92 VAL A N 1
ATOM 714 C CA . VAL A 1 92 ? 17.328 4.344 18.399 1.00 21.67 92 VAL A CA 1
ATOM 715 C C . VAL A 1 92 ? 17.088 5.611 19.196 1.00 21.72 92 VAL A C 1
ATOM 716 O O . VAL A 1 92 ? 17.030 6.686 18.603 1.00 22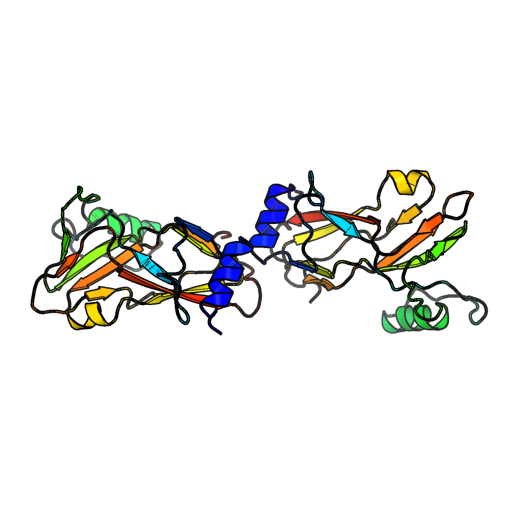.57 92 VAL A O 1
ATOM 720 N N . THR A 1 93 ? 16.891 5.511 20.506 1.00 21.59 93 THR A N 1
ATOM 721 C CA . THR A 1 93 ? 16.787 6.741 21.321 1.00 21.19 93 THR A CA 1
ATOM 722 C C . THR A 1 93 ? 18.160 7.322 21.504 1.00 20.89 93 THR A C 1
ATOM 723 O O . THR A 1 93 ? 19.164 6.599 21.458 1.00 21.24 93 THR A O 1
ATOM 727 N N . LEU A 1 94 ? 18.199 8.628 21.697 1.00 20.88 94 LEU A N 1
ATOM 728 C 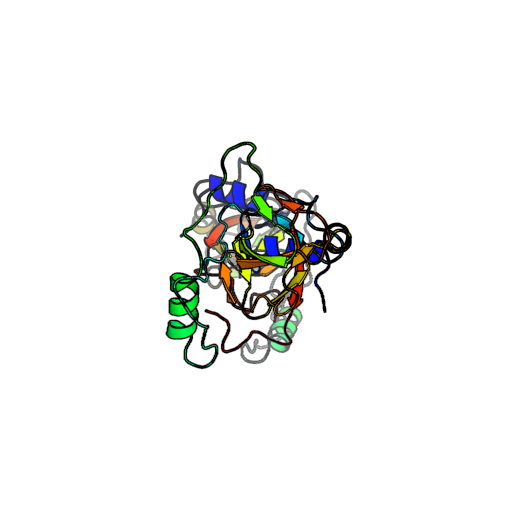CA . LEU A 1 94 ? 19.423 9.317 22.104 1.00 20.93 94 LEU A CA 1
ATOM 729 C C . LEU A 1 94 ? 19.805 8.853 23.504 1.00 20.89 94 LEU A C 1
ATOM 730 O O . LEU A 1 94 ? 20.969 8.500 23.772 1.00 20.92 94 LEU A O 1
ATOM 735 N N . GLU A 1 95 ? 18.815 8.800 24.395 1.00 20.73 95 GLU A N 1
ATOM 736 C CA . GLU A 1 95 ? 19.092 8.444 25.792 1.00 20.16 95 GLU A CA 1
ATOM 737 C C . GLU A 1 95 ? 19.293 6.966 25.990 1.00 19.49 95 GLU A C 1
ATOM 738 O O . GLU A 1 95 ? 18.569 6.164 25.410 1.00 19.21 95 GLU A O 1
ATOM 744 N N . SER A 1 96 ? 20.301 6.613 26.788 1.00 19.36 96 SER A N 1
ATOM 745 C CA . SER A 1 96 ? 20.412 5.259 27.336 1.00 19.10 96 SER A CA 1
ATOM 746 C C . SER A 1 96 ? 19.587 5.213 28.591 1.00 19.40 96 SER A C 1
ATOM 747 O O . SER A 1 96 ? 19.461 6.216 29.293 1.00 19.65 96 SER A O 1
ATOM 750 N N . VAL A 1 97 ? 19.030 4.044 28.874 1.00 19.88 97 VAL A N 1
ATOM 751 C CA . VAL A 1 97 ? 18.138 3.867 30.017 1.00 20.22 97 VAL A CA 1
ATOM 752 C C . VAL A 1 97 ? 18.493 2.601 30.767 1.00 20.32 97 VAL A C 1
ATOM 753 O O . VAL A 1 97 ? 18.619 1.518 30.166 1.00 20.72 97 VAL A O 1
ATOM 757 N N . THR A 1 98 ? 18.613 2.703 32.077 1.00 20.32 98 THR A N 1
ATOM 758 C CA . THR A 1 98 ? 18.799 1.497 32.885 1.00 20.61 98 THR A CA 1
ATOM 759 C C . THR A 1 98 ? 17.745 1.407 33.953 1.00 20.43 98 THR A C 1
ATOM 760 O O . THR A 1 98 ? 17.591 2.343 34.728 1.00 20.86 98 THR A O 1
ATOM 764 N N . LEU A 1 99 ? 17.029 0.289 33.980 1.00 20.53 99 LEU A N 1
ATOM 765 C CA . LEU A 1 99 ? 15.989 0.047 34.975 1.00 20.72 99 LEU A CA 1
ATOM 766 C C . LEU A 1 99 ? 16.477 -0.991 35.952 1.00 20.43 99 LEU A C 1
ATOM 767 O O . LEU A 1 99 ? 17.244 -1.903 35.584 1.00 19.95 99 LEU A O 1
ATOM 772 N N . PRO A 1 100 ? 16.021 -0.860 37.194 1.00 20.28 100 PRO A N 1
ATOM 773 C CA . PRO A 1 100 ? 16.315 -1.835 38.209 1.00 20.45 100 PRO A CA 1
ATOM 774 C C . PRO A 1 100 ? 15.349 -2.986 38.073 1.00 20.72 100 PRO A C 1
ATOM 775 O O . PRO A 1 100 ? 14.446 -2.930 37.227 1.00 20.90 100 PRO A O 1
ATOM 779 N N . ALA A 1 101 ? 15.525 -4.004 38.917 1.00 20.58 101 ALA A N 1
ATOM 780 C CA . ALA A 1 101 ? 14.749 -5.217 38.827 1.00 20.26 101 ALA A CA 1
ATOM 781 C C . ALA A 1 101 ? 13.298 -5.061 39.255 1.00 20.14 101 ALA A C 1
ATOM 782 O O . ALA A 1 101 ? 12.518 -5.969 39.039 1.00 20.12 101 ALA A O 1
ATOM 784 N N . ASP A 1 102 ? 12.930 -3.917 39.828 1.00 20.77 102 ASP A N 1
ATOM 785 C CA . ASP A 1 102 ? 11.578 -3.693 40.381 1.00 21.25 102 ASP A CA 1
ATOM 786 C C . ASP A 1 102 ? 10.853 -2.515 39.712 1.00 21.75 102 ASP A C 1
ATOM 787 O O . ASP A 1 102 ? 9.873 -1.974 40.234 1.00 21.54 102 ASP A O 1
ATOM 792 N N . LEU A 1 103 ? 11.321 -2.132 38.534 1.00 22.36 103 LEU A N 1
ATOM 793 C CA . LEU A 1 103 ? 10.614 -1.140 37.733 1.00 22.51 103 LEU A CA 1
ATOM 794 C C . LEU A 1 103 ? 10.406 -1.697 36.323 1.00 22.81 103 LEU A C 1
ATOM 795 O O . LEU A 1 103 ? 11.226 -2.472 35.814 1.00 23.00 103 LEU A O 1
ATOM 800 N N . VAL A 1 104 ? 9.290 -1.352 35.705 1.00 23.21 104 VAL A N 1
ATOM 801 C CA . VAL A 1 104 ? 9.068 -1.681 34.282 1.00 23.38 104 VAL A CA 1
ATOM 802 C C . VAL A 1 104 ? 8.782 -0.378 33.543 1.00 23.42 104 VAL A C 1
ATOM 803 O O . VAL A 1 104 ? 8.054 0.487 34.042 1.00 22.78 104 VAL A O 1
ATOM 807 N N . GLY A 1 105 ? 9.403 -0.220 32.379 1.00 23.95 105 GLY A N 1
ATOM 808 C CA . GLY A 1 105 ? 9.196 0.973 31.554 1.00 24.57 105 GLY A CA 1
ATOM 809 C C . GLY A 1 105 ? 8.152 0.767 30.461 1.00 24.96 105 GLY A C 1
ATOM 810 O O . GLY A 1 105 ? 7.927 -0.373 30.001 1.00 24.63 105 GLY A O 1
ATOM 811 N N . TRP A 1 106 ? 7.495 1.858 30.067 1.00 25.40 106 TRP A N 1
ATOM 812 C CA . TRP A 1 106 ? 6.627 1.855 28.890 1.00 26.06 106 TRP A CA 1
ATOM 813 C C . TRP A 1 106 ? 7.005 3.024 28.031 1.00 25.94 106 TRP A C 1
ATOM 814 O O . TRP A 1 106 ? 7.091 4.128 28.538 1.00 26.51 106 TRP A O 1
ATOM 825 N N . LEU A 1 107 ? 7.279 2.774 26.752 1.00 25.41 107 LEU A N 1
ATOM 826 C CA . LEU A 1 107 ? 7.541 3.840 25.780 1.00 25.18 107 LEU A CA 1
ATOM 827 C C . LEU A 1 107 ? 6.257 4.176 25.010 1.00 24.62 107 LEU A C 1
ATOM 828 O O . LEU A 1 107 ? 5.630 3.302 24.437 1.00 24.53 107 LEU A O 1
ATOM 833 N N . ASP A 1 108 ? 5.839 5.429 25.051 1.00 24.01 108 ASP A N 1
ATOM 834 C CA . ASP A 1 108 ? 4.808 5.904 24.162 1.00 24.37 108 ASP A CA 1
ATOM 835 C C . ASP A 1 108 ? 5.464 6.696 23.053 1.00 23.92 108 ASP A C 1
ATOM 836 O O . ASP A 1 108 ? 6.454 7.388 23.266 1.00 24.30 108 ASP A O 1
ATOM 841 N N . GLY A 1 109 ? 4.897 6.640 21.863 1.00 23.21 109 GLY A N 1
ATOM 842 C CA . GLY A 1 109 ? 5.266 7.637 20.866 1.00 22.66 109 GLY A CA 1
ATOM 843 C C . GLY A 1 109 ? 4.496 8.886 21.212 1.00 22.30 109 GLY A C 1
ATOM 844 O O . GLY A 1 109 ? 3.619 8.849 22.071 1.00 22.35 109 GLY A O 1
ATOM 845 N N . ARG A 1 110 ? 4.805 9.976 20.525 1.00 21.75 110 ARG A N 1
ATOM 846 C CA . ARG A 1 110 ? 4.088 11.224 20.695 1.00 21.67 110 ARG A CA 1
ATOM 847 C C . ARG A 1 110 ? 2.806 11.264 19.869 1.00 21.39 110 ARG A C 1
ATOM 848 O O . ARG A 1 110 ? 2.778 10.887 18.719 1.00 21.72 110 ARG A O 1
ATOM 856 N N . SER A 1 111 ? 1.724 11.711 20.476 1.00 21.69 111 SER A N 1
ATOM 857 C CA . SER A 1 111 ? 0.420 11.731 19.829 1.00 21.36 111 SER A CA 1
ATOM 858 C C . SER A 1 111 ? 0.394 12.717 18.680 1.00 21.21 111 SER A C 1
ATOM 859 O O . SER A 1 111 ? -0.201 12.426 17.656 1.00 21.48 111 SER A O 1
ATOM 862 N N . SER A 1 112 ? 1.009 13.890 18.845 1.00 20.90 112 SER A N 1
ATOM 863 C CA . SER A 1 112 ? 1.022 14.889 17.759 1.00 20.81 112 SER A CA 1
ATOM 864 C C . SER A 1 112 ? 1.736 14.392 16.468 1.00 20.58 112 SER A C 1
ATOM 865 O O . SER A 1 112 ? 1.347 14.742 15.353 1.00 20.91 112 SER A O 1
ATOM 868 N N . LEU A 1 113 ? 2.744 13.548 16.635 1.00 20.32 113 LEU A N 1
ATOM 869 C CA . LEU A 1 113 ? 3.391 12.882 15.516 1.00 20.48 113 LEU A CA 1
ATOM 870 C C . LEU A 1 113 ? 2.571 11.705 14.934 1.00 20.58 113 LEU A C 1
ATOM 871 O O . LEU A 1 113 ? 2.511 11.504 13.722 1.00 20.57 113 LEU A O 1
ATOM 876 N N . ALA A 1 114 ? 1.923 10.940 15.792 1.00 20.68 114 ALA A N 1
ATOM 877 C CA . ALA A 1 114 ? 1.071 9.858 15.341 1.00 20.93 114 ALA A CA 1
ATOM 878 C C . ALA A 1 114 ? -0.036 10.379 14.402 1.00 21.47 114 ALA A C 1
ATOM 879 O O . ALA A 1 114 ? -0.424 9.702 13.428 1.00 21.13 114 ALA A O 1
ATOM 881 N N . ARG A 1 115 ? -0.537 11.574 14.712 1.00 21.82 115 ARG A N 1
ATOM 882 C CA . ARG A 1 115 ? -1.599 12.209 13.943 1.00 22.42 115 ARG A CA 1
ATOM 883 C C . ARG A 1 115 ? -1.207 12.513 12.508 1.00 21.90 115 ARG A C 1
ATOM 884 O O . ARG A 1 115 ? -2.074 12.564 11.633 1.00 21.44 115 ARG A O 1
ATOM 892 N N . LEU A 1 116 ? 0.086 12.737 12.300 1.00 21.45 116 LEU A N 1
ATOM 893 C CA . LEU A 1 116 ? 0.657 12.880 10.977 1.00 21.86 116 LEU A CA 1
ATOM 894 C C . LEU A 1 116 ? 1.203 11.560 10.392 1.00 21.68 116 LEU A C 1
ATOM 895 O O . LEU A 1 116 ? 1.858 11.575 9.370 1.00 21.98 116 LEU A O 1
ATOM 900 N N . GLY A 1 117 ? 0.943 10.432 11.039 1.00 21.42 117 GLY A N 1
ATOM 901 C CA . GLY A 1 117 ? 1.284 9.132 10.489 1.00 21.37 117 GLY A CA 1
ATOM 902 C C . GLY A 1 117 ? 2.431 8.373 11.128 1.00 21.28 117 GLY A C 1
ATOM 903 O O . GLY A 1 117 ? 2.637 7.197 10.803 1.00 20.96 117 GLY A O 1
ATOM 904 N N . LEU A 1 118 ? 3.161 9.015 12.045 1.00 21.49 118 LEU A N 1
ATOM 905 C CA . LEU A 1 118 ? 4.320 8.383 12.697 1.00 21.71 118 LEU A CA 1
ATOM 906 C C . LEU A 1 118 ? 3.877 7.341 13.729 1.00 22.05 118 LEU A C 1
ATOM 907 O O . LEU A 1 118 ? 3.347 7.667 14.775 1.00 22.17 118 LEU A O 1
ATOM 912 N N . MET A 1 119 ? 4.072 6.074 13.396 1.00 23.26 119 MET A N 1
ATOM 913 C CA . MET A 1 119 ? 3.769 4.979 14.296 1.00 24.29 119 MET A CA 1
ATOM 914 C C . MET A 1 119 ? 5.046 4.475 14.968 1.00 25.42 119 MET A C 1
ATOM 915 O O . MET A 1 119 ? 5.964 4.072 14.289 1.00 25.59 119 MET A O 1
ATOM 920 N N . VAL A 1 120 ? 5.097 4.532 16.302 1.00 27.26 120 VAL A N 1
ATOM 921 C CA . VAL A 1 120 ? 6.223 4.005 17.081 1.00 28.57 120 VAL A CA 1
ATOM 922 C C . VAL A 1 120 ? 5.714 2.987 18.092 1.00 30.06 120 VAL A C 1
ATOM 923 O O . VAL A 1 120 ? 4.655 3.189 18.704 1.00 30.50 120 VAL A O 1
ATOM 927 N N . ALA A 1 121 ? 6.489 1.915 18.270 1.00 31.53 121 ALA A N 1
ATOM 928 C CA . ALA A 1 121 ? 6.133 0.757 19.107 1.00 32.09 121 ALA A CA 1
ATOM 929 C C . ALA A 1 121 ? 5.003 1.073 20.072 1.00 33.50 121 ALA A C 1
ATOM 930 O O . ALA A 1 121 ? 5.322 1.511 21.163 1.00 34.32 121 ALA A O 1
ATOM 932 N N . VAL A 1 122 ? 3.700 0.894 19.795 1.00 34.74 122 VAL A N 1
ATOM 933 C CA . VAL A 1 122 ? 2.999 0.162 18.725 1.00 35.49 122 VAL A CA 1
ATOM 934 C C . VAL A 1 122 ? 2.690 -1.293 19.096 1.00 35.97 122 VAL A C 1
ATOM 935 O O . VAL A 1 122 ? 1.525 -1.629 19.376 1.00 36.39 122 VAL A O 1
ATOM 939 N N . THR A 1 123 ? 3.715 -2.134 19.155 1.00 36.13 123 THR A N 1
ATOM 940 C CA . THR A 1 123 ? 3.533 -3.591 19.361 1.00 35.68 123 THR A CA 1
ATOM 941 C C . THR A 1 123 ? 4.210 -4.048 20.659 1.00 35.52 123 THR A C 1
ATOM 942 O O . THR A 1 123 ? 3.649 -4.832 21.421 1.00 35.50 123 THR A O 1
ATOM 946 N N . ALA A 1 124 ? 5.442 -3.578 20.859 1.00 35.09 124 ALA A N 1
ATOM 947 C CA . ALA A 1 124 ? 6.188 -3.807 22.067 1.00 34.95 124 ALA A CA 1
ATOM 948 C C . ALA A 1 124 ? 6.679 -2.459 22.583 1.00 34.93 124 ALA A C 1
ATOM 949 O O . ALA A 1 124 ? 7.723 -1.968 22.136 1.00 35.16 124 ALA A O 1
ATOM 951 N N . HIS A 1 125 ? 5.925 -1.858 23.510 1.00 34.35 125 HIS A N 1
ATOM 952 C CA . HIS A 1 125 ? 6.378 -0.623 24.197 1.00 33.63 125 HIS A CA 1
ATOM 953 C C . HIS A 1 125 ? 7.013 -0.853 25.578 1.00 32.59 125 HIS A C 1
ATOM 954 O O . HIS A 1 125 ? 7.268 0.112 26.316 1.00 32.77 125 HIS A O 1
ATOM 961 N N . ARG A 1 126 ? 7.305 -2.105 25.906 1.00 30.92 126 ARG A N 1
ATOM 962 C CA . ARG A 1 126 ? 7.721 -2.460 27.255 1.00 29.67 126 ARG A CA 1
ATOM 963 C C . ARG A 1 126 ? 9.228 -2.422 27.398 1.00 28.70 126 ARG A C 1
ATOM 964 O O . ARG A 1 126 ? 9.925 -3.050 26.620 1.00 28.24 126 ARG A O 1
ATOM 972 N N . ILE A 1 127 ? 9.723 -1.674 28.384 1.00 27.92 127 ILE A N 1
ATOM 973 C CA . ILE A 1 127 ? 11.152 -1.712 28.756 1.00 27.71 127 ILE A CA 1
ATOM 974 C C . ILE A 1 127 ? 11.264 -2.532 30.033 1.00 26.93 127 ILE A C 1
ATOM 975 O O . ILE A 1 127 ? 10.604 -2.228 31.026 1.00 27.09 127 ILE A O 1
ATOM 980 N N . ASP A 1 128 ? 12.074 -3.578 30.023 1.00 26.31 128 ASP A N 1
ATOM 981 C CA . ASP A 1 128 ? 12.008 -4.539 31.122 1.00 26.23 128 ASP A CA 1
ATOM 982 C C . ASP A 1 128 ? 12.820 -4.154 32.336 1.00 25.92 128 ASP A C 1
ATOM 983 O O . ASP A 1 128 ? 13.845 -3.481 32.211 1.00 25.59 128 ASP A O 1
ATOM 988 N N . PRO A 1 129 ? 12.393 -4.638 33.504 1.00 25.63 129 PRO A N 1
ATOM 989 C CA . PRO A 1 129 ? 13.263 -4.613 34.668 1.00 25.55 129 PRO A CA 1
ATOM 990 C C . PRO A 1 129 ? 14.636 -5.182 34.272 1.00 25.36 129 PRO A C 1
ATOM 991 O O . PRO A 1 129 ? 14.714 -6.286 33.732 1.00 24.91 129 PRO A O 1
ATOM 995 N N . GLY A 1 130 ? 15.696 -4.420 34.520 1.00 25.11 130 GLY A N 1
ATOM 996 C CA . GLY A 1 130 ? 17.026 -4.878 34.199 1.00 25.30 130 GLY A CA 1
ATOM 997 C C . GLY A 1 130 ? 17.512 -4.438 32.840 1.00 25.38 130 GLY A C 1
ATOM 998 O O . GLY A 1 130 ? 18.669 -4.654 32.508 1.00 25.17 130 GLY A O 1
ATOM 999 N N . TRP A 1 131 ? 16.630 -3.846 32.035 1.00 25.70 131 TRP A N 1
ATOM 1000 C CA . TRP A 1 131 ? 17.045 -3.335 30.738 1.00 25.16 131 TRP A CA 1
ATOM 1001 C C . TRP A 1 131 ? 18.062 -2.279 31.009 1.00 24.49 131 TRP A C 1
ATOM 1002 O O . TRP A 1 131 ? 17.859 -1.483 31.880 1.00 23.69 131 TRP A O 1
ATOM 1013 N N . SER A 1 132 ? 19.152 -2.306 30.249 1.00 24.74 132 SER A N 1
ATOM 1014 C CA . SER A 1 132 ? 20.166 -1.254 30.241 1.00 24.94 132 SER A CA 1
ATOM 1015 C C . SER A 1 132 ? 20.632 -1.001 28.798 1.00 25.34 132 SER A C 1
ATOM 1016 O O . SER A 1 132 ? 21.248 -1.867 28.170 1.00 25.51 132 SER A O 1
ATOM 1019 N N . GLY A 1 133 ? 20.351 0.175 28.265 1.00 25.46 133 GLY A N 1
ATOM 1020 C CA . GLY A 1 133 ? 20.823 0.503 26.931 1.00 25.73 133 GLY A CA 1
ATOM 1021 C C . GLY A 1 133 ? 19.924 1.506 26.259 1.00 26.45 133 GLY A C 1
ATOM 1022 O O . GLY A 1 133 ? 18.955 1.980 26.847 1.00 27.25 133 GLY A O 1
ATOM 1023 N N . CYS A 1 134 ? 20.272 1.865 25.038 1.00 26.68 134 CYS A N 1
ATOM 1024 C CA . CYS A 1 134 ? 19.367 2.580 24.156 1.00 27.18 134 CYS A CA 1
ATOM 1025 C C . CYS A 1 134 ? 18.148 1.763 23.885 1.00 26.04 134 CYS A C 1
ATOM 1026 O O . CYS A 1 134 ? 18.168 0.531 23.971 1.00 25.52 134 CYS A O 1
ATOM 1029 N N . ILE A 1 135 ? 17.089 2.458 23.525 1.00 25.13 135 ILE A N 1
ATOM 1030 C CA . ILE A 1 135 ? 15.896 1.786 23.096 1.00 24.83 135 ILE A CA 1
ATOM 1031 C C . ILE A 1 135 ? 15.846 1.832 21.573 1.00 24.37 135 ILE A C 1
ATOM 1032 O O . ILE A 1 135 ? 15.855 2.911 20.968 1.00 23.49 135 ILE A O 1
ATOM 1037 N N . VAL A 1 136 ? 15.828 0.637 20.980 1.00 24.18 136 VAL A N 1
ATOM 1038 C CA . VAL A 1 136 ? 15.614 0.459 19.544 1.00 24.05 136 VAL A CA 1
ATOM 1039 C C . VAL A 1 136 ? 14.171 0.832 19.216 1.00 23.53 136 VAL A C 1
ATOM 1040 O O . VAL A 1 136 ? 13.239 0.409 19.909 1.00 22.80 136 VAL A O 1
ATOM 1044 N N . LEU A 1 137 ? 14.006 1.651 18.177 1.00 23.23 137 LEU A N 1
ATOM 1045 C CA . LEU A 1 137 ? 12.695 2.090 17.729 1.00 23.37 137 LEU A CA 1
ATOM 1046 C C . LEU A 1 137 ? 12.359 1.561 16.335 1.00 23.29 137 LEU A C 1
ATOM 1047 O O . LEU A 1 137 ? 13.234 1.502 15.465 1.00 23.56 137 LEU A O 1
ATOM 1052 N N . GLU A 1 138 ? 11.103 1.168 16.124 1.00 23.29 138 GLU A N 1
ATOM 1053 C CA . GLU A 1 138 ? 10.634 0.861 14.770 1.00 23.62 138 GLU A CA 1
ATOM 1054 C C . GLU A 1 138 ? 9.680 1.954 14.465 1.00 22.89 138 GLU A C 1
ATOM 1055 O O . GLU A 1 138 ? 8.765 2.158 15.237 1.00 22.73 138 GLU A O 1
ATOM 1061 N N . PHE A 1 139 ? 9.889 2.664 13.364 1.00 22.42 139 PHE A N 1
ATOM 1062 C CA . PHE A 1 139 ? 8.883 3.584 12.864 1.00 22.04 139 PHE A CA 1
ATOM 1063 C C . PHE A 1 139 ? 8.118 2.999 11.684 1.00 21.74 139 PHE A C 1
ATOM 1064 O O . PHE A 1 139 ? 8.673 2.255 10.870 1.00 21.02 139 PHE A O 1
ATOM 1072 N N . TYR A 1 140 ? 6.844 3.368 11.584 1.00 21.38 140 TYR A N 1
ATOM 1073 C CA . TYR A 1 140 ? 6.053 3.057 10.410 1.00 21.29 140 TYR A CA 1
ATOM 1074 C C . TYR A 1 140 ? 5.312 4.295 9.950 1.00 21.02 140 TYR A C 1
ATOM 1075 O O . TYR A 1 140 ? 4.686 4.980 10.734 1.00 20.79 140 TYR A O 1
ATOM 1084 N N . ASN A 1 141 ? 5.429 4.625 8.676 1.00 21.21 141 ASN A N 1
ATOM 1085 C CA . ASN A 1 141 ? 4.710 5.794 8.179 1.00 21.32 141 ASN A CA 1
ATOM 1086 C C . ASN A 1 141 ? 3.340 5.378 7.654 1.00 21.51 141 ASN A C 1
ATOM 1087 O O . ASN A 1 141 ? 3.197 4.927 6.518 1.00 21.58 141 ASN A O 1
ATOM 1092 N N . SER A 1 142 ? 2.335 5.537 8.508 1.00 21.63 142 SER A N 1
ATOM 1093 C CA . SER A 1 142 ? 0.971 5.188 8.167 1.00 21.39 142 SER A CA 1
ATOM 1094 C C . SER A 1 142 ? 0.286 6.346 7.442 1.00 21.39 142 SER A C 1
ATOM 1095 O O . SER A 1 142 ? -0.889 6.261 7.119 1.00 22.34 142 SER A O 1
ATOM 1098 N N . GLY A 1 143 ? 0.997 7.425 7.187 1.00 20.86 143 GLY A N 1
ATOM 1099 C CA . GLY A 1 143 ? 0.368 8.577 6.578 1.00 21.38 143 GLY A CA 1
ATOM 1100 C C . GLY A 1 143 ? 0.589 8.665 5.084 1.00 21.51 143 GLY A C 1
ATOM 1101 O O . GLY A 1 143 ? 1.178 7.781 4.468 1.00 21.81 143 GLY A O 1
ATOM 1102 N N . LYS A 1 144 ? 0.145 9.776 4.522 1.00 21.94 144 LYS A N 1
ATOM 1103 C CA . LYS A 1 144 ? 0.110 9.976 3.085 1.00 22.46 144 LYS A CA 1
ATOM 1104 C C . LYS A 1 144 ? 1.407 10.620 2.569 1.00 21.84 144 LYS A C 1
ATOM 1105 O O . LYS A 1 144 ? 1.846 10.321 1.443 1.00 22.30 144 LYS A O 1
ATOM 1111 N N . LEU A 1 145 ? 2.021 11.472 3.385 1.00 20.82 145 LEU A N 1
ATOM 1112 C CA . LEU A 1 145 ? 3.282 12.144 3.023 1.00 20.31 145 LEU A CA 1
ATOM 1113 C C . LEU A 1 145 ? 4.507 11.546 3.709 1.00 19.42 145 LEU A C 1
ATOM 1114 O O . LEU A 1 145 ? 4.395 10.904 4.748 1.00 18.77 145 LEU A O 1
ATOM 1119 N N . PRO A 1 146 ? 5.686 11.804 3.163 1.00 19.20 146 PRO A N 1
ATOM 1120 C CA . PRO A 1 146 ? 6.911 11.492 3.859 1.00 19.59 146 PRO A CA 1
ATOM 1121 C C . PRO A 1 146 ? 7.046 12.330 5.126 1.00 19.58 146 PRO A C 1
ATOM 1122 O O . PRO A 1 146 ? 6.565 13.495 5.169 1.00 19.50 146 PRO A O 1
ATOM 1126 N N . LEU A 1 147 ? 7.699 11.742 6.126 1.00 19.39 147 LEU A N 1
ATOM 1127 C CA . LEU A 1 147 ? 7.899 12.384 7.411 1.00 19.98 147 LEU A CA 1
ATOM 1128 C C . LEU A 1 147 ? 9.371 12.560 7.644 1.00 20.24 147 LEU A C 1
ATOM 1129 O O . LEU A 1 147 ? 10.122 11.583 7.608 1.00 20.13 147 LEU A O 1
ATOM 1134 N N . ALA A 1 148 ? 9.798 13.798 7.862 1.00 20.77 148 ALA A N 1
ATOM 1135 C CA . ALA A 1 148 ? 11.209 14.066 8.150 1.00 21.35 148 ALA A CA 1
ATOM 1136 C C . ALA A 1 148 ? 11.501 14.031 9.656 1.00 21.92 148 ALA A C 1
ATOM 1137 O O . ALA A 1 148 ? 10.912 14.772 10.451 1.00 22.45 148 ALA A O 1
ATOM 1139 N N . LEU A 1 149 ? 12.439 13.170 10.023 1.00 22.54 149 LEU A N 1
ATOM 1140 C CA . LEU A 1 149 ? 12.902 13.003 11.393 1.00 22.94 149 LEU A CA 1
ATOM 1141 C C . LEU A 1 149 ? 14.345 13.507 11.503 1.00 23.45 149 LEU A C 1
ATOM 1142 O O . LEU A 1 149 ? 15.173 13.139 10.678 1.00 23.90 149 LEU A O 1
ATOM 1147 N N . ARG A 1 150 ? 14.655 14.316 12.514 1.00 24.02 150 ARG A N 1
ATOM 1148 C CA . ARG A 1 150 ? 16.038 14.783 12.750 1.00 24.31 150 ARG A CA 1
ATOM 1149 C C . ARG A 1 150 ? 16.550 14.307 14.105 1.00 23.92 150 ARG A C 1
ATOM 1150 O O . ARG A 1 150 ? 15.827 14.421 15.102 1.00 24.44 150 ARG A O 1
ATOM 1158 N N . PRO A 1 151 ? 17.779 13.796 14.178 1.00 23.34 151 PRO A N 1
ATOM 1159 C CA . PRO A 1 151 ? 18.379 13.479 15.477 1.00 23.06 151 PRO A CA 1
ATOM 1160 C C . PRO A 1 151 ? 18.169 14.598 16.507 1.00 22.52 151 PRO A C 1
ATOM 1161 O O . PRO A 1 151 ? 18.269 15.761 16.159 1.00 22.28 151 PRO A O 1
ATOM 1165 N N . GLY A 1 152 ? 17.812 14.240 17.739 1.00 21.90 152 GLY A N 1
ATOM 1166 C CA . GLY A 1 152 ? 17.601 15.222 18.800 1.00 21.39 152 GLY A CA 1
ATOM 1167 C C . GLY A 1 152 ? 16.159 15.620 19.035 1.00 20.80 152 GLY A C 1
ATOM 1168 O O . GLY A 1 152 ? 15.839 16.204 20.039 1.00 20.43 152 GLY A O 1
ATOM 1169 N N . MET A 1 153 ? 15.273 15.333 18.099 1.00 20.80 153 MET A N 1
ATOM 1170 C CA . MET A 1 153 ? 13.880 15.675 18.294 1.00 20.74 153 MET A CA 1
ATOM 1171 C C . MET A 1 153 ? 13.320 14.778 19.386 1.00 20.25 153 MET A C 1
ATOM 1172 O O . MET A 1 153 ? 13.808 13.654 19.584 1.00 20.38 153 MET A O 1
ATOM 1177 N N . LEU A 1 154 ? 12.301 15.286 20.078 1.00 19.78 154 LEU A N 1
ATOM 1178 C CA . LEU A 1 154 ? 11.455 14.486 20.947 1.00 19.59 154 LEU A CA 1
ATOM 1179 C C . LEU A 1 154 ? 10.791 13.434 20.069 1.00 19.60 154 LEU A C 1
ATOM 1180 O O . LEU A 1 154 ? 10.198 13.767 19.036 1.00 19.50 154 LEU A O 1
ATOM 1185 N N . ILE A 1 155 ? 10.892 12.176 20.479 1.00 19.71 155 ILE A N 1
ATOM 1186 C CA . ILE A 1 155 ? 10.376 11.061 19.702 1.00 19.85 155 ILE A CA 1
ATOM 1187 C C . ILE A 1 155 ? 9.418 10.172 20.501 1.00 20.19 155 ILE A C 1
ATOM 1188 O O . ILE A 1 155 ? 8.685 9.368 19.917 1.00 21.14 155 ILE A O 1
ATOM 1193 N N . GLY A 1 156 ? 9.413 10.298 21.821 1.00 20.21 156 GLY A N 1
ATOM 1194 C CA . GLY A 1 156 ? 8.580 9.445 22.661 1.00 20.07 156 GLY A CA 1
ATOM 1195 C C . GLY A 1 156 ? 8.580 9.845 24.128 1.00 20.03 156 GLY A C 1
ATOM 1196 O O . GLY A 1 156 ? 9.153 10.865 24.524 1.00 20.41 156 GLY A O 1
ATOM 1197 N N . ALA A 1 157 ? 7.925 9.045 24.946 1.00 19.51 157 ALA A N 1
ATOM 1198 C CA . ALA A 1 157 ? 7.754 9.388 26.337 1.00 19.49 157 ALA A CA 1
ATOM 1199 C C . ALA A 1 157 ? 7.830 8.097 27.154 1.00 19.55 157 ALA A C 1
ATOM 1200 O O . ALA A 1 157 ? 7.144 7.123 26.864 1.00 18.62 157 ALA A O 1
ATOM 1202 N N . LEU A 1 158 ? 8.724 8.085 28.141 1.00 19.96 158 LEU A N 1
ATOM 1203 C CA . LEU A 1 158 ? 8.872 6.937 29.012 1.00 20.19 158 LEU A CA 1
ATOM 1204 C C . LEU A 1 158 ? 8.033 7.171 30.254 1.00 20.03 158 LEU A C 1
ATOM 1205 O O . LEU A 1 158 ? 8.009 8.259 30.788 1.00 20.02 158 LEU A O 1
ATOM 1210 N N . SER A 1 159 ? 7.301 6.155 30.672 1.00 20.01 159 SER A N 1
ATOM 1211 C CA . SER A 1 159 ? 6.686 6.164 31.966 1.00 20.23 159 SER A CA 1
ATOM 1212 C C . SER A 1 159 ? 7.158 4.907 32.694 1.00 20.20 159 SER A C 1
ATOM 1213 O O . SER A 1 159 ? 7.585 3.936 32.067 1.00 19.60 159 SER A O 1
ATOM 1216 N N . PHE A 1 160 ? 7.106 4.952 34.027 1.00 20.83 160 PHE A N 1
ATOM 1217 C CA . PHE A 1 160 ? 7.709 3.909 34.869 1.00 20.99 160 PHE A CA 1
ATOM 1218 C C . PHE A 1 160 ? 6.775 3.405 35.929 1.00 21.55 160 PHE A C 1
ATOM 1219 O O . PHE A 1 160 ? 6.110 4.174 36.617 1.00 21.73 160 PHE A O 1
ATOM 1227 N N . GLU A 1 161 ? 6.737 2.096 36.054 1.00 22.43 161 GLU A N 1
ATOM 1228 C CA . GLU A 1 161 ? 5.792 1.455 36.910 1.00 23.87 161 GLU A CA 1
ATOM 1229 C C . GLU A 1 161 ? 6.549 0.507 37.816 1.00 23.72 161 GLU A C 1
ATOM 1230 O O . GLU A 1 161 ? 7.224 -0.385 37.328 1.00 23.84 161 GLU A O 1
ATOM 1236 N N . PRO A 1 162 ? 6.497 0.731 39.127 1.00 24.10 162 PRO A N 1
ATOM 1237 C CA . PRO A 1 162 ? 6.988 -0.252 40.081 1.00 24.19 162 PRO A CA 1
ATOM 1238 C C . PRO A 1 162 ? 6.277 -1.601 39.978 1.00 24.03 162 PRO A C 1
ATOM 1239 O O . PRO A 1 162 ? 5.061 -1.674 39.781 1.00 23.38 162 PRO A O 1
ATOM 1243 N N . LEU A 1 163 ? 7.076 -2.650 40.096 1.00 24.12 163 LEU A N 1
ATOM 1244 C CA . LEU A 1 163 ? 6.581 -3.995 40.162 1.00 24.62 163 LEU A CA 1
ATOM 1245 C C . LEU A 1 163 ? 6.099 -4.311 41.577 1.00 24.97 163 LEU A C 1
ATOM 1246 O O . LEU A 1 163 ? 6.266 -3.522 42.509 1.00 25.06 163 LEU A O 1
ATOM 1251 N N . SER A 1 164 ? 5.470 -5.475 41.711 1.00 25.21 164 SER A N 1
ATOM 1252 C CA . SER A 1 164 ? 4.923 -5.917 42.966 1.00 25.08 164 SER A CA 1
ATOM 1253 C C . SER A 1 164 ? 6.042 -6.382 43.884 1.00 25.27 164 SER A C 1
ATOM 1254 O O . SER A 1 164 ? 5.814 -6.630 45.062 1.00 25.41 164 SER A O 1
ATOM 1257 N N . GLY A 1 165 ? 7.237 -6.517 43.330 1.00 25.49 165 GLY A N 1
ATOM 1258 C CA . GLY A 1 165 ? 8.408 -6.897 44.084 1.00 26.30 165 GLY A CA 1
ATOM 1259 C C . GLY A 1 165 ? 9.541 -6.929 43.105 1.00 26.87 165 GLY A C 1
ATOM 1260 O O . GLY A 1 165 ? 9.296 -6.864 41.920 1.00 27.71 165 GLY A O 1
ATOM 1261 N N . PRO A 1 166 ? 10.783 -7.000 43.568 1.00 27.82 166 PRO A N 1
ATOM 1262 C CA . PRO A 1 166 ? 11.942 -7.064 42.636 1.00 27.93 166 PRO A CA 1
ATOM 1263 C C . PRO A 1 166 ? 11.952 -8.387 41.901 1.00 28.28 166 PRO A C 1
ATOM 1264 O O . PRO A 1 166 ? 11.788 -9.435 42.516 1.00 28.42 166 PRO A O 1
ATOM 1268 N N . ALA A 1 167 ? 12.140 -8.330 40.591 1.00 28.95 167 ALA A N 1
ATOM 1269 C CA . ALA A 1 167 ? 12.056 -9.503 39.734 1.00 29.31 167 ALA A CA 1
ATOM 1270 C C . ALA A 1 167 ? 13.246 -10.426 39.948 1.00 29.63 167 ALA A C 1
ATOM 1271 O O . ALA A 1 167 ? 14.391 -9.966 39.991 1.00 29.43 167 ALA A O 1
ATOM 1273 N N . VAL A 1 168 ? 12.956 -11.723 40.041 1.00 30.20 168 VAL A N 1
ATOM 1274 C CA . VAL A 1 168 ? 13.956 -12.769 40.225 1.00 30.80 168 VAL A CA 1
ATOM 1275 C C . VAL A 1 168 ? 14.827 -12.957 38.992 1.00 31.53 168 VAL A C 1
ATOM 1276 O O . VAL A 1 168 ? 16.014 -13.193 39.136 1.00 31.63 168 VAL A O 1
ATOM 1280 N N . ARG A 1 169 ? 14.246 -12.885 37.787 1.00 32.42 169 ARG A N 1
ATOM 1281 C CA . ARG A 1 169 ? 15.028 -12.975 36.539 1.00 33.11 169 ARG A CA 1
ATOM 1282 C C . ARG A 1 169 ? 14.852 -11.728 35.678 1.00 33.64 169 ARG A C 1
ATOM 1283 O O . ARG A 1 169 ? 14.204 -11.781 34.638 1.00 33.45 169 ARG A O 1
ATOM 1291 N N . PRO A 1 170 ? 15.452 -10.614 36.072 1.00 34.54 170 PRO A N 1
ATOM 1292 C CA . PRO A 1 170 ? 15.336 -9.409 35.275 1.00 35.41 170 PRO A CA 1
ATOM 1293 C C . PRO A 1 170 ? 16.143 -9.584 33.990 1.00 36.44 170 PRO A C 1
ATOM 1294 O O . PRO A 1 170 ? 16.774 -10.629 33.780 1.00 36.45 170 PRO A O 1
ATOM 1298 N N . TYR A 1 171 ? 16.127 -8.570 33.137 1.00 37.78 171 TYR A N 1
ATOM 1299 C CA . TYR A 1 171 ? 16.700 -8.700 31.809 1.00 38.84 171 TYR A CA 1
ATOM 1300 C C . TYR A 1 171 ? 18.179 -8.980 31.883 1.00 40.01 171 TYR A C 1
ATOM 1301 O O . TYR A 1 171 ? 18.669 -9.905 31.238 1.00 40.42 171 TYR A O 1
ATOM 1310 N N . ASN A 1 172 ? 18.881 -8.170 32.669 1.00 41.72 172 ASN A N 1
ATOM 1311 C CA . ASN A 1 172 ? 20.326 -8.311 32.803 1.00 43.13 172 ASN A CA 1
ATOM 1312 C C . ASN A 1 172 ? 20.797 -9.688 33.298 1.00 44.33 172 ASN A C 1
ATOM 1313 O O . ASN A 1 172 ? 21.840 -10.137 32.868 1.00 44.51 172 ASN A O 1
ATOM 1318 N N . ARG A 1 173 ? 20.026 -10.362 34.155 1.00 46.05 173 ARG A N 1
ATOM 1319 C CA . ARG A 1 173 ? 20.381 -11.713 34.652 1.00 47.26 173 ARG A CA 1
ATOM 1320 C C . ARG A 1 173 ? 19.588 -12.822 33.986 1.00 48.38 173 ARG A C 1
ATOM 1321 O O . ARG A 1 173 ? 18.504 -13.179 34.459 1.00 48.42 173 ARG A O 1
ATOM 1329 N N . ARG A 1 174 ? 20.141 -13.403 32.924 1.00 49.60 174 ARG A N 1
ATOM 1330 C CA . ARG A 1 174 ? 19.487 -14.530 32.262 1.00 50.29 174 ARG A CA 1
ATOM 1331 C C . ARG A 1 174 ? 20.484 -15.406 31.497 1.00 50.52 174 ARG A C 1
ATOM 1332 O O . ARG A 1 174 ? 20.334 -16.630 31.468 1.00 50.79 174 ARG A O 1
ATOM 1340 N N . MET B 1 1 ? 30.579 -16.540 46.695 1.00 38.61 1 MET B N 1
ATOM 1341 C CA . MET B 1 1 ? 31.421 -15.432 46.211 1.00 38.88 1 MET B CA 1
ATOM 1342 C C . MET B 1 1 ? 30.859 -14.153 46.795 1.00 37.56 1 MET B C 1
ATOM 1343 O O . MET B 1 1 ? 29.691 -13.862 46.598 1.00 38.10 1 MET B O 1
ATOM 1348 N N . ARG B 1 2 ? 31.636 -13.397 47.549 1.00 36.16 2 ARG B N 1
ATOM 1349 C CA . ARG B 1 2 ? 31.044 -12.238 48.229 1.00 35.28 2 ARG B CA 1
ATOM 1350 C C . ARG B 1 2 ? 30.949 -11.089 47.277 1.00 32.98 2 ARG B C 1
ATOM 1351 O O . ARG B 1 2 ? 31.840 -10.888 46.475 1.00 31.85 2 ARG B O 1
ATOM 1359 N N . LEU B 1 3 ? 29.858 -10.340 47.380 1.00 31.23 3 LEU B N 1
ATOM 1360 C CA . LEU B 1 3 ? 29.768 -9.056 46.713 1.00 30.24 3 LEU B CA 1
ATOM 1361 C C . LEU B 1 3 ? 30.815 -8.107 47.300 1.00 29.78 3 LEU B C 1
ATOM 1362 O O . LEU B 1 3 ? 30.999 -8.044 48.525 1.00 29.23 3 LEU B O 1
ATOM 1367 N N . CYS B 1 4 ? 31.517 -7.392 46.422 1.00 29.09 4 CYS B N 1
ATOM 1368 C CA . CYS B 1 4 ? 32.373 -6.306 46.853 1.00 28.77 4 CYS B CA 1
ATOM 1369 C C . CYS B 1 4 ? 31.498 -5.087 47.093 1.00 28.33 4 CYS B C 1
ATOM 1370 O O . CYS B 1 4 ? 30.316 -5.070 46.709 1.00 27.97 4 CYS B O 1
ATOM 1373 N N . ASP B 1 5 ? 32.085 -4.074 47.720 1.00 28.04 5 ASP B N 1
ATOM 1374 C CA . ASP B 1 5 ? 31.363 -2.845 48.063 1.00 28.11 5 ASP B CA 1
ATOM 1375 C C . ASP B 1 5 ? 30.596 -2.218 46.903 1.00 28.15 5 ASP B C 1
ATOM 1376 O O . ASP B 1 5 ? 29.417 -1.880 47.057 1.00 28.03 5 ASP B O 1
ATOM 1381 N N . ARG B 1 6 ? 31.256 -2.077 45.756 1.00 29.00 6 ARG B N 1
ATOM 1382 C CA . ARG B 1 6 ? 30.632 -1.536 44.534 1.00 29.27 6 ARG B CA 1
ATOM 1383 C C . ARG B 1 6 ? 29.361 -2.332 44.138 1.00 28.52 6 ARG B C 1
ATOM 1384 O O . ARG B 1 6 ? 28.301 -1.760 43.859 1.00 27.50 6 ARG B O 1
ATOM 1392 N N . ASP B 1 7 ? 29.470 -3.658 44.144 1.00 27.88 7 ASP B N 1
ATOM 1393 C CA . ASP B 1 7 ? 28.353 -4.511 43.745 1.00 27.54 7 ASP B CA 1
ATOM 1394 C C . ASP B 1 7 ? 27.243 -4.529 44.786 1.00 26.94 7 ASP B C 1
ATOM 1395 O O . ASP B 1 7 ? 26.071 -4.665 44.434 1.00 26.84 7 ASP B O 1
ATOM 1400 N N . ILE B 1 8 ? 27.591 -4.376 46.057 1.00 26.25 8 ILE B N 1
ATOM 1401 C CA . ILE B 1 8 ? 26.543 -4.242 47.075 1.00 25.99 8 ILE B CA 1
ATOM 1402 C C . ILE B 1 8 ? 25.674 -3.057 46.717 1.00 25.50 8 ILE B C 1
ATOM 1403 O O . ILE B 1 8 ? 24.461 -3.161 46.764 1.00 25.56 8 ILE B O 1
ATOM 1408 N N . GLU B 1 9 ? 26.307 -1.947 46.351 1.00 25.13 9 GLU B N 1
ATOM 1409 C CA . GLU B 1 9 ? 25.589 -0.754 45.906 1.00 24.96 9 GLU B CA 1
ATOM 1410 C C . GLU B 1 9 ? 24.760 -1.000 44.674 1.00 24.22 9 GLU B C 1
ATOM 1411 O O . GLU B 1 9 ? 23.633 -0.528 44.605 1.00 24.07 9 GLU B O 1
ATOM 1417 N N . ALA B 1 10 ? 25.318 -1.740 43.719 1.00 23.95 10 ALA B N 1
ATOM 1418 C CA . ALA B 1 10 ? 24.580 -2.133 42.517 1.00 23.72 10 ALA B CA 1
ATOM 1419 C C . ALA B 1 10 ? 23.295 -2.885 42.850 1.00 23.40 10 ALA B C 1
ATOM 1420 O O . ALA B 1 10 ? 22.226 -2.525 42.385 1.00 23.48 10 ALA B O 1
ATOM 1422 N N . TRP B 1 11 ? 23.397 -3.921 43.671 1.00 23.21 11 TRP B N 1
ATOM 1423 C CA . TRP B 1 11 ? 22.214 -4.652 44.130 1.00 23.01 11 TRP B CA 1
ATOM 1424 C C . TRP B 1 11 ? 21.231 -3.772 44.932 1.00 22.99 11 TRP B C 1
ATOM 1425 O O . TRP B 1 11 ? 20.024 -3.973 44.853 1.00 23.04 11 TRP B O 1
ATOM 1436 N N . LEU B 1 12 ? 21.735 -2.813 45.695 1.00 23.11 12 LEU B N 1
ATOM 1437 C CA . LEU B 1 12 ? 20.862 -1.862 46.389 1.00 23.55 12 LEU B CA 1
ATOM 1438 C C . LEU B 1 12 ? 20.107 -0.989 45.398 1.00 23.74 12 LEU B C 1
ATOM 1439 O O . LEU B 1 12 ? 18.887 -0.845 45.503 1.00 22.84 12 LEU B O 1
ATOM 1444 N N . ASP B 1 13 ? 20.863 -0.390 44.469 1.00 24.46 13 ASP B N 1
ATOM 1445 C CA . ASP B 1 13 ? 20.325 0.401 43.346 1.00 24.59 13 ASP B CA 1
ATOM 1446 C C . ASP B 1 13 ? 19.322 -0.409 42.518 1.00 24.84 13 ASP B C 1
ATOM 1447 O O . ASP B 1 13 ? 18.290 0.112 42.079 1.00 24.83 13 ASP B O 1
ATOM 1452 N N . GLU B 1 14 ? 19.635 -1.689 42.338 1.00 24.84 14 GLU B N 1
ATOM 1453 C CA . GLU B 1 14 ? 18.835 -2.613 41.538 1.00 25.14 14 GLU B CA 1
ATOM 1454 C C . GLU B 1 14 ? 17.535 -3.033 42.248 1.00 25.03 14 GLU B C 1
ATOM 1455 O O . GLU B 1 14 ? 16.691 -3.693 41.655 1.00 25.88 14 GLU B O 1
ATOM 1461 N N . GLY B 1 15 ? 17.371 -2.657 43.518 1.00 24.90 15 GLY B N 1
ATOM 1462 C CA . GLY B 1 15 ? 16.182 -3.007 44.327 1.00 24.70 15 GLY B CA 1
ATOM 1463 C C . GLY B 1 15 ? 16.078 -4.463 44.666 1.00 24.43 15 GLY B C 1
ATOM 1464 O O . GLY B 1 15 ? 15.071 -4.946 45.165 1.00 23.92 15 GLY B O 1
ATOM 1465 N N . ARG B 1 16 ? 17.143 -5.171 44.403 1.00 24.95 16 ARG B N 1
ATOM 1466 C CA . ARG B 1 16 ? 17.128 -6.609 44.579 1.00 25.89 16 ARG B CA 1
ATOM 1467 C C . ARG B 1 16 ? 17.531 -6.972 45.997 1.00 25.45 16 ARG B C 1
ATOM 1468 O O . ARG B 1 16 ? 17.077 -7.960 46.542 1.00 25.05 16 ARG B O 1
ATOM 1476 N N . LEU B 1 17 ? 18.396 -6.144 46.562 1.00 25.24 17 LEU B N 1
ATOM 1477 C CA . LEU B 1 17 ? 18.737 -6.184 47.942 1.00 25.00 17 LEU B CA 1
ATOM 1478 C C . LEU B 1 17 ? 18.151 -4.925 48.493 1.00 25.01 17 LEU B C 1
ATOM 1479 O O . LEU B 1 17 ? 18.287 -3.878 47.873 1.00 25.39 17 LEU B O 1
ATOM 1484 N N . SER B 1 18 ? 17.509 -4.995 49.645 1.00 24.98 18 SER B N 1
ATOM 1485 C CA . SER B 1 18 ? 17.098 -3.780 50.322 1.00 25.32 18 SER B CA 1
ATOM 1486 C C . SER B 1 18 ? 17.640 -3.659 51.740 1.00 25.30 18 SER B C 1
ATOM 1487 O O . SER B 1 18 ? 17.653 -4.620 52.472 1.00 25.28 18 SER B O 1
ATOM 1490 N N . ILE B 1 19 ? 18.092 -2.465 52.110 1.00 25.90 19 ILE B N 1
ATOM 1491 C CA . ILE B 1 19 ? 18.501 -2.149 53.497 1.00 26.45 19 ILE B CA 1
ATOM 1492 C C . ILE B 1 19 ? 17.883 -0.816 53.961 1.00 26.88 19 ILE B C 1
ATOM 1493 O O . ILE B 1 19 ? 18.208 0.239 53.424 1.00 26.89 19 ILE B O 1
ATOM 1498 N N . ASN B 1 20 ? 17.043 -0.868 54.985 1.00 27.50 20 ASN B N 1
ATOM 1499 C CA . ASN B 1 20 ? 16.323 0.315 55.473 1.00 28.21 20 ASN B CA 1
ATOM 1500 C C . ASN B 1 20 ? 16.716 0.746 56.909 1.00 28.33 20 ASN B C 1
ATOM 1501 O O . ASN B 1 20 ? 16.557 -0.061 57.813 1.00 27.79 20 ASN B O 1
ATOM 1506 N N . PRO B 1 21 ? 17.235 1.965 57.147 1.00 28.90 21 PRO B N 1
ATOM 1507 C CA . PRO B 1 21 ? 17.598 2.947 56.116 1.00 29.18 21 PRO B CA 1
ATOM 1508 C C . PRO B 1 21 ? 18.852 2.536 55.340 1.00 29.56 21 PRO B C 1
ATOM 1509 O O . PRO B 1 21 ? 19.662 1.734 55.817 1.00 29.72 21 PRO B O 1
ATOM 1513 N N . ARG B 1 22 ? 19.015 3.102 54.155 1.00 30.03 22 ARG B N 1
ATOM 1514 C CA . ARG B 1 22 ? 20.109 2.738 53.273 1.00 30.09 22 ARG B CA 1
ATOM 1515 C C . ARG B 1 22 ? 21.391 3.377 53.765 1.00 30.07 22 ARG B C 1
ATOM 1516 O O . ARG B 1 22 ? 21.446 4.571 53.956 1.00 29.69 22 ARG B O 1
ATOM 1524 N N . PRO B 1 23 ? 22.434 2.584 53.958 1.00 30.74 23 PRO B N 1
ATOM 1525 C CA . PRO B 1 23 ? 23.649 3.108 54.543 1.00 30.79 23 PRO B CA 1
ATOM 1526 C C . PRO B 1 23 ? 24.414 3.811 53.465 1.00 30.61 23 PRO B C 1
ATOM 1527 O O . PRO B 1 23 ? 24.454 3.320 52.355 1.00 31.19 23 PRO B O 1
ATOM 1531 N N . PRO B 1 24 ? 25.012 4.942 53.783 1.00 30.63 24 PRO B N 1
ATOM 1532 C CA . PRO B 1 24 ? 25.747 5.702 52.817 1.00 30.91 24 PRO B CA 1
ATOM 1533 C C . PRO B 1 24 ? 27.047 5.031 52.431 1.00 31.18 24 PRO B C 1
ATOM 1534 O O . PRO B 1 24 ? 27.397 4.009 52.976 1.00 31.82 24 PRO B O 1
ATOM 1538 N N . VAL B 1 25 ? 27.767 5.618 51.489 1.00 31.83 25 VAL B N 1
ATOM 1539 C CA . VAL B 1 25 ? 29.062 5.097 51.044 1.00 31.75 25 VAL B CA 1
ATOM 1540 C C . VAL B 1 25 ? 30.010 4.804 52.219 1.00 31.82 25 VAL B C 1
ATOM 1541 O O . VAL B 1 25 ? 30.698 3.789 52.210 1.00 31.73 25 VAL B O 1
ATOM 1545 N N . GLU B 1 26 ? 30.022 5.676 53.228 1.00 32.18 26 GLU B N 1
ATOM 1546 C CA . GLU B 1 26 ? 30.900 5.516 54.400 1.00 32.25 26 GLU B CA 1
ATOM 1547 C C . GLU B 1 26 ? 30.759 4.149 55.033 1.00 31.77 26 GLU B C 1
ATOM 1548 O O . GLU B 1 26 ? 31.711 3.639 55.587 1.00 31.59 26 GLU B O 1
ATOM 1554 N N . ARG B 1 27 ? 29.573 3.563 54.962 1.00 31.25 27 ARG B N 1
ATOM 1555 C CA . ARG B 1 27 ? 29.317 2.314 55.649 1.00 31.56 27 ARG B CA 1
ATOM 1556 C C . ARG B 1 27 ? 29.192 1.110 54.730 1.00 30.44 27 ARG B C 1
ATOM 1557 O O . ARG B 1 27 ? 28.693 0.060 55.141 1.00 30.72 27 ARG B O 1
ATOM 1565 N N . ILE B 1 28 ? 29.718 1.245 53.514 1.00 29.29 28 ILE B N 1
ATOM 1566 C CA . ILE B 1 28 ? 29.830 0.153 52.557 1.00 28.63 28 ILE B CA 1
ATOM 1567 C C . ILE B 1 28 ? 31.287 0.073 52.079 1.00 27.65 28 ILE B C 1
ATOM 1568 O O . ILE B 1 28 ? 31.716 0.929 51.324 1.00 27.68 28 ILE B O 1
ATOM 1573 N N . ASN B 1 29 ? 32.033 -0.946 52.525 1.00 26.76 29 ASN B N 1
ATOM 1574 C CA . ASN B 1 29 ? 33.484 -1.061 52.262 1.00 26.21 29 ASN B CA 1
ATOM 1575 C C . ASN B 1 29 ? 33.963 -2.483 52.139 1.00 25.57 29 ASN B C 1
ATOM 1576 O O . ASN B 1 29 ? 33.509 -3.350 52.884 1.00 25.97 29 ASN B O 1
ATOM 1581 N N . GLY B 1 30 ? 34.921 -2.700 51.240 1.00 24.67 30 GLY B N 1
ATOM 1582 C CA . GLY B 1 30 ? 35.464 -4.017 50.957 1.00 24.17 30 GLY B CA 1
ATOM 1583 C C . GLY B 1 30 ? 34.399 -4.987 50.487 1.00 23.61 30 GLY B C 1
ATOM 1584 O O . GLY B 1 30 ? 34.038 -4.990 49.324 1.00 23.84 30 GLY B O 1
ATOM 1585 N N . ALA B 1 31 ? 33.893 -5.784 51.422 1.00 23.15 31 ALA B N 1
ATOM 1586 C CA . ALA B 1 31 ? 32.879 -6.782 51.186 1.00 22.74 31 ALA B CA 1
ATOM 1587 C C . ALA B 1 31 ? 31.777 -6.737 52.254 1.00 21.99 31 ALA B C 1
ATOM 1588 O O . ALA B 1 31 ? 31.070 -7.720 52.495 1.00 21.67 31 ALA B O 1
ATOM 1590 N N . THR B 1 32 ? 31.623 -5.596 52.898 1.00 21.90 32 THR B N 1
ATOM 1591 C CA . THR B 1 32 ? 30.663 -5.496 53.996 1.00 22.24 32 THR B CA 1
ATOM 1592 C C . THR B 1 32 ? 29.914 -4.195 53.995 1.00 22.31 32 THR B C 1
ATOM 1593 O O . THR B 1 32 ? 30.364 -3.205 53.423 1.00 22.03 32 THR B O 1
ATOM 1597 N N . VAL B 1 33 ? 28.749 -4.244 54.642 1.00 22.96 33 VAL B N 1
ATOM 1598 C CA . VAL B 1 33 ? 27.957 -3.072 54.997 1.00 23.05 33 VAL B CA 1
ATOM 1599 C C . VAL B 1 33 ? 27.911 -3.018 56.505 1.00 23.24 33 VAL B C 1
ATOM 1600 O O . VAL B 1 33 ? 27.420 -3.953 57.134 1.00 23.77 33 VAL B O 1
ATOM 1604 N N . ASP B 1 34 ? 28.420 -1.946 57.102 1.00 23.47 34 ASP B N 1
ATOM 1605 C CA . ASP B 1 34 ? 28.297 -1.772 58.557 1.00 23.46 34 ASP B CA 1
ATOM 1606 C C . ASP B 1 34 ? 26.839 -1.662 58.998 1.00 23.30 34 ASP B C 1
ATOM 1607 O O . ASP B 1 34 ? 26.044 -0.992 58.364 1.00 23.88 34 ASP B O 1
ATOM 1612 N N . VAL B 1 35 ? 26.477 -2.347 60.068 1.00 23.63 35 VAL B N 1
ATOM 1613 C CA . VAL B 1 35 ? 25.126 -2.218 60.634 1.00 23.92 35 VAL B CA 1
ATOM 1614 C C . VAL B 1 35 ? 25.217 -1.594 62.018 1.00 24.04 35 VAL B C 1
ATOM 1615 O O . VAL B 1 35 ? 26.245 -1.715 62.701 1.00 23.36 35 VAL B O 1
ATOM 1619 N N . ARG B 1 36 ? 24.144 -0.902 62.406 1.00 24.44 36 ARG B N 1
ATOM 1620 C CA . ARG B 1 36 ? 24.096 -0.180 63.674 1.00 24.64 36 ARG B CA 1
ATOM 1621 C C . ARG B 1 36 ? 23.230 -0.909 64.700 1.00 24.75 36 ARG B C 1
ATOM 1622 O O . ARG B 1 36 ? 22.452 -1.802 64.366 1.00 24.29 36 ARG B O 1
ATOM 1630 N N . LEU B 1 37 ? 23.412 -0.548 65.961 1.00 25.25 37 LEU B N 1
ATOM 1631 C CA . LEU B 1 37 ? 22.613 -1.089 67.044 1.00 25.63 37 LEU B CA 1
ATOM 1632 C C . LEU B 1 37 ? 21.279 -0.381 67.099 1.00 25.71 37 LEU B C 1
ATOM 1633 O O . LEU B 1 37 ? 21.205 0.837 67.077 1.00 25.21 37 LEU B O 1
ATOM 1638 N N . GLY B 1 38 ? 20.221 -1.164 67.182 1.00 26.42 38 GLY B N 1
ATOM 1639 C CA . GLY B 1 38 ? 18.891 -0.636 67.379 1.00 26.92 38 GLY B CA 1
ATOM 1640 C C . GLY B 1 38 ? 18.629 -0.319 68.827 1.00 27.86 38 GLY B C 1
ATOM 1641 O O . GLY B 1 38 ? 19.547 -0.070 69.605 1.00 27.67 38 GLY B O 1
ATOM 1642 N N . ASN B 1 39 ? 17.356 -0.341 69.193 1.00 29.17 39 ASN B N 1
ATOM 1643 C CA . ASN B 1 39 ? 16.963 0.243 70.470 1.00 30.28 39 ASN B CA 1
ATOM 1644 C C . ASN B 1 39 ? 16.104 -0.596 71.398 1.00 30.31 39 ASN B C 1
ATOM 1645 O O . ASN B 1 39 ? 15.754 -0.123 72.470 1.00 30.67 39 ASN B O 1
ATOM 1650 N N . LYS B 1 40 ? 15.784 -1.829 71.006 1.00 30.12 40 LYS B N 1
ATOM 1651 C CA . LYS B 1 40 ? 15.072 -2.738 71.869 1.00 29.72 40 LYS B CA 1
ATOM 1652 C C . LYS B 1 40 ? 16.081 -3.732 72.417 1.00 29.15 40 LYS B C 1
ATOM 1653 O O . LYS B 1 40 ? 16.947 -4.201 71.711 1.00 29.33 40 LYS B O 1
ATOM 1659 N N . PHE B 1 41 ? 16.001 -3.992 73.710 1.00 29.06 41 PHE B N 1
ATOM 1660 C CA . PHE B 1 41 ? 16.864 -4.958 74.388 1.00 28.77 41 PHE B CA 1
ATOM 1661 C C . PHE B 1 41 ? 16.043 -5.886 75.265 1.00 28.71 41 PHE B C 1
ATOM 1662 O O . PHE B 1 41 ? 14.944 -5.559 75.679 1.00 28.29 41 PHE B O 1
ATOM 1670 N N . ARG B 1 42 ? 16.613 -7.044 75.554 1.00 29.74 42 ARG B N 1
ATOM 1671 C CA . ARG B 1 42 ? 16.023 -8.021 76.462 1.00 30.75 42 ARG B CA 1
ATOM 1672 C C . ARG B 1 42 ? 17.082 -8.747 77.240 1.00 30.60 42 ARG B C 1
ATOM 1673 O O . ARG B 1 42 ? 18.153 -9.033 76.724 1.00 30.17 42 ARG B O 1
ATOM 1681 N N . THR B 1 43 ? 16.775 -9.046 78.494 1.00 31.36 43 THR B N 1
ATOM 1682 C CA . THR B 1 43 ? 17.696 -9.775 79.361 1.00 31.79 43 THR B CA 1
ATOM 1683 C C . THR B 1 43 ? 16.972 -10.948 79.935 1.00 32.66 43 THR B C 1
ATOM 1684 O O . THR B 1 43 ? 15.769 -11.055 79.797 1.00 32.43 43 THR B O 1
ATOM 1688 N N . PHE B 1 44 ? 17.721 -11.837 80.565 1.00 34.23 44 PHE B N 1
ATOM 1689 C CA . PHE B 1 44 ? 17.153 -12.986 81.233 1.00 35.67 44 PHE B CA 1
ATOM 1690 C C . PHE B 1 44 ? 16.577 -12.612 82.583 1.00 36.07 44 PHE B C 1
ATOM 1691 O O . PHE B 1 44 ? 17.112 -11.761 83.249 1.00 36.14 44 PHE B O 1
ATOM 1699 N N . ARG B 1 45 ? 15.485 -13.260 82.969 1.00 36.88 45 ARG B N 1
ATOM 1700 C CA . ARG B 1 45 ? 15.036 -13.311 84.358 1.00 37.57 45 ARG B CA 1
ATOM 1701 C C . ARG B 1 45 ? 14.669 -14.770 84.651 1.00 37.02 45 ARG B C 1
ATOM 1702 O O . ARG B 1 45 ? 13.507 -15.160 84.574 1.00 37.65 45 ARG B O 1
ATOM 1710 N N . GLY B 1 46 ? 15.635 -15.592 84.994 1.00 36.46 46 GLY B N 1
ATOM 1711 C CA . GLY B 1 46 ? 15.366 -17.044 85.065 1.00 36.42 46 GLY B CA 1
ATOM 1712 C C . GLY B 1 46 ? 14.527 -17.643 86.198 1.00 35.73 46 GLY B C 1
ATOM 1713 O O . GLY B 1 46 ? 14.172 -18.818 86.132 1.00 35.43 46 GLY B O 1
ATOM 1714 N N . HIS B 1 47 ? 14.220 -16.849 87.223 1.00 35.28 47 HIS B N 1
ATOM 1715 C CA . HIS B 1 47 ? 13.714 -17.374 88.515 1.00 35.08 47 HIS B CA 1
ATOM 1716 C C . HIS B 1 47 ? 12.325 -18.009 88.452 1.00 34.67 47 HIS B C 1
ATOM 1717 O O . HIS B 1 47 ? 11.955 -18.810 89.301 1.00 34.33 47 HIS B O 1
ATOM 1724 N N . THR B 1 48 ? 11.572 -17.643 87.425 1.00 34.60 48 THR B N 1
ATOM 1725 C CA . THR B 1 48 ? 10.248 -18.225 87.153 1.00 33.89 48 THR B CA 1
ATOM 1726 C C . THR B 1 48 ? 10.309 -19.637 86.575 1.00 33.31 48 THR B C 1
ATOM 1727 O O . THR B 1 48 ? 9.320 -20.375 86.689 1.00 33.56 48 THR B O 1
ATOM 1731 N N . ALA B 1 49 ? 11.456 -20.012 85.991 1.00 32.11 49 ALA B N 1
ATOM 1732 C CA . ALA B 1 49 ? 11.609 -21.298 85.297 1.00 31.36 49 ALA B CA 1
ATOM 1733 C C . ALA B 1 49 ? 12.846 -22.096 85.735 1.00 30.44 49 ALA B C 1
ATOM 1734 O O . ALA B 1 49 ? 13.885 -21.530 86.045 1.00 30.26 49 ALA B O 1
ATOM 1736 N N . ALA B 1 50 ? 12.720 -23.415 85.757 1.00 29.68 50 ALA B N 1
ATOM 1737 C CA . ALA B 1 50 ? 13.819 -24.292 86.147 1.00 29.58 50 ALA B CA 1
ATOM 1738 C C . ALA B 1 50 ? 14.812 -24.504 85.004 1.00 29.41 50 ALA B C 1
ATOM 1739 O O . ALA B 1 50 ? 16.015 -24.607 85.222 1.00 29.20 50 ALA B O 1
ATOM 1741 N N . PHE B 1 51 ? 14.286 -24.619 83.795 1.00 29.30 51 PHE B N 1
ATOM 1742 C CA . PHE B 1 51 ? 15.077 -24.859 82.615 1.00 29.65 51 PHE B CA 1
ATOM 1743 C C . PHE B 1 51 ? 14.275 -24.465 81.391 1.00 29.89 51 PHE B C 1
ATOM 1744 O O . PHE B 1 51 ? 13.124 -24.020 81.488 1.00 29.22 51 PHE B O 1
ATOM 1752 N N . ILE B 1 52 ? 14.907 -24.595 80.236 1.00 30.60 52 ILE B N 1
ATOM 1753 C CA . ILE B 1 52 ? 14.250 -24.326 78.975 1.00 31.17 52 ILE B CA 1
ATOM 1754 C C . ILE B 1 52 ? 14.402 -25.546 78.137 1.00 31.85 52 ILE B C 1
ATOM 1755 O O . ILE B 1 52 ? 15.515 -26.029 77.962 1.00 31.58 52 ILE B O 1
ATOM 1760 N N . ASP B 1 53 ? 13.290 -26.057 77.624 1.00 33.15 53 ASP B N 1
ATOM 1761 C CA . ASP B 1 53 ? 13.348 -27.227 76.750 1.00 34.04 53 ASP B CA 1
ATOM 1762 C C . ASP B 1 53 ? 13.557 -26.716 75.338 1.00 34.92 53 ASP B C 1
ATOM 1763 O O . ASP B 1 53 ? 12.707 -26.015 74.808 1.00 34.67 53 ASP B O 1
ATOM 1768 N N . LEU B 1 54 ? 14.692 -27.053 74.728 1.00 36.27 54 LEU B N 1
ATOM 1769 C CA . LEU B 1 54 ? 14.993 -26.544 73.383 1.00 37.37 54 LEU B CA 1
ATOM 1770 C C . LEU B 1 54 ? 14.470 -27.415 72.234 1.00 38.56 54 LEU B C 1
ATOM 1771 O O . LEU B 1 54 ? 14.409 -26.955 71.113 1.00 38.71 54 LEU B O 1
ATOM 1776 N N . SER B 1 55 ? 14.116 -28.670 72.506 1.00 40.37 55 SER B N 1
ATOM 1777 C CA . SER B 1 55 ? 13.426 -29.491 71.517 1.00 41.55 55 SER B CA 1
ATOM 1778 C C . SER B 1 55 ? 11.974 -29.088 71.537 1.00 43.00 55 SER B C 1
ATOM 1779 O O . SER B 1 55 ? 11.508 -28.486 72.507 1.00 43.54 55 SER B O 1
ATOM 1782 N N . GLY B 1 56 ? 11.255 -29.401 70.468 1.00 44.55 56 GLY B N 1
ATOM 1783 C CA . GLY B 1 56 ? 9.847 -29.029 70.369 1.00 45.89 56 GLY B CA 1
ATOM 1784 C C . GLY B 1 56 ? 9.710 -27.839 69.443 1.00 47.36 56 GLY B C 1
ATOM 1785 O O . GLY B 1 56 ? 10.697 -27.143 69.187 1.00 47.27 56 GLY B O 1
ATOM 1786 N N . PRO B 1 57 ? 8.506 -27.629 68.900 1.00 49.19 57 PRO B N 1
ATOM 1787 C CA . PRO B 1 57 ? 8.288 -26.592 67.866 1.00 49.78 57 PRO B CA 1
ATOM 1788 C C . PRO B 1 57 ? 8.674 -25.149 68.223 1.00 50.75 57 PRO B C 1
ATOM 1789 O O . PRO B 1 57 ? 8.869 -24.818 69.403 1.00 50.80 57 PRO B O 1
ATOM 1793 N N . LYS B 1 58 ? 8.764 -24.311 67.186 1.00 51.45 58 LYS B N 1
ATOM 1794 C CA . LYS B 1 58 ? 9.045 -22.880 67.331 1.00 52.12 58 LYS B CA 1
ATOM 1795 C C . LYS B 1 58 ? 8.173 -22.234 68.384 1.00 52.39 58 LYS B C 1
ATOM 1796 O O . LYS B 1 58 ? 8.654 -21.424 69.155 1.00 52.64 58 LYS B O 1
ATOM 1802 N N . ASP B 1 59 ? 6.882 -22.552 68.370 1.00 52.89 59 ASP B N 1
ATOM 1803 C CA . ASP B 1 59 ? 5.943 -21.941 69.308 1.00 53.18 59 ASP B CA 1
ATOM 1804 C C . ASP B 1 59 ? 6.338 -22.220 70.767 1.00 53.19 59 ASP B C 1
ATOM 1805 O O . ASP B 1 59 ? 6.216 -21.321 71.587 1.00 53.10 59 ASP B O 1
ATOM 1810 N N . GLU B 1 60 ? 6.838 -23.425 71.072 1.00 53.46 60 GLU B N 1
ATOM 1811 C CA . GLU B 1 60 ? 7.329 -23.760 72.433 1.00 53.75 60 GLU B CA 1
ATOM 1812 C C . GLU B 1 60 ? 8.592 -22.947 72.744 1.00 53.75 60 GLU B C 1
ATOM 1813 O O . GLU B 1 60 ? 8.682 -22.258 73.757 1.00 53.82 60 GLU B O 1
ATOM 1819 N N . VAL B 1 61 ? 9.571 -23.056 71.849 1.00 53.77 61 VAL B N 1
ATOM 1820 C CA . VAL B 1 61 ? 10.851 -22.338 71.945 1.00 53.54 61 VAL B CA 1
ATOM 1821 C C . VAL B 1 61 ? 10.669 -20.810 71.987 1.00 53.43 61 VAL B C 1
ATOM 1822 O O . VAL B 1 61 ? 11.503 -20.097 72.537 1.00 53.65 61 VAL B O 1
ATOM 1826 N N . SER B 1 62 ? 9.575 -20.320 71.419 1.00 53.14 62 SER B N 1
ATOM 1827 C CA . SER B 1 62 ? 9.247 -18.904 71.440 1.00 52.85 62 SER B CA 1
ATOM 1828 C C . SER B 1 62 ? 8.430 -18.515 72.690 1.00 52.72 62 SER B C 1
ATOM 1829 O O . SER B 1 62 ? 8.628 -17.439 73.264 1.00 52.78 62 SER B O 1
ATOM 1832 N N . ALA B 1 63 ? 7.515 -19.392 73.104 1.00 52.40 63 ALA B N 1
ATOM 1833 C CA . ALA B 1 63 ? 6.815 -19.263 74.389 1.00 52.17 63 ALA B CA 1
ATOM 1834 C C . ALA B 1 63 ? 7.822 -19.209 75.535 1.00 51.98 63 ALA B C 1
ATOM 1835 O O . ALA B 1 63 ? 7.699 -18.395 76.451 1.00 52.03 63 ALA B O 1
ATOM 1837 N N . ALA B 1 64 ? 8.810 -20.097 75.473 1.00 51.69 64 ALA B N 1
ATOM 1838 C CA . ALA B 1 64 ? 9.891 -20.139 76.452 1.00 51.49 64 ALA B CA 1
ATOM 1839 C C . ALA B 1 64 ? 10.677 -18.816 76.513 1.00 51.22 64 ALA B C 1
ATOM 1840 O O . ALA B 1 64 ? 10.854 -18.240 77.585 1.00 51.28 64 ALA B O 1
ATOM 1842 N N . LEU B 1 65 ? 11.129 -18.332 75.364 1.00 50.56 65 LEU B N 1
ATOM 1843 C CA . LEU B 1 65 ? 11.823 -17.050 75.286 1.00 50.45 65 LEU B CA 1
ATOM 1844 C C . LEU B 1 65 ? 11.017 -15.930 75.954 1.00 50.28 65 LEU B C 1
ATOM 1845 O O . LEU B 1 65 ? 11.581 -15.127 76.681 1.00 50.70 65 LEU B O 1
ATOM 1850 N N . ASP B 1 66 ? 9.705 -15.882 75.745 1.00 50.09 66 ASP B N 1
ATOM 1851 C CA . ASP B 1 66 ? 8.893 -14.870 76.430 1.00 49.95 66 ASP B CA 1
ATOM 1852 C C . ASP B 1 66 ? 8.677 -15.123 77.940 1.00 49.48 66 ASP B C 1
ATOM 1853 O O . ASP B 1 66 ? 8.591 -14.172 78.692 1.00 49.22 66 ASP B O 1
ATOM 1858 N N . ARG B 1 67 ? 8.616 -16.376 78.391 1.00 49.43 67 ARG B N 1
ATOM 1859 C CA . ARG B 1 67 ? 8.430 -16.662 79.830 1.00 49.11 67 ARG B CA 1
ATOM 1860 C C . ARG B 1 67 ? 9.677 -16.335 80.677 1.00 48.06 67 ARG B C 1
ATOM 1861 O O . ARG B 1 67 ? 9.540 -16.030 81.853 1.00 47.76 67 ARG B O 1
ATOM 1869 N N . VAL B 1 68 ? 10.875 -16.415 80.088 1.00 47.13 68 VAL B N 1
ATOM 1870 C CA . VAL B 1 68 ? 12.139 -16.210 80.821 1.00 46.35 68 VAL B CA 1
ATOM 1871 C C . VAL B 1 68 ? 12.888 -14.939 80.461 1.00 45.64 68 VAL B C 1
ATOM 1872 O O . VAL B 1 68 ? 13.781 -14.527 81.207 1.00 44.86 68 VAL B O 1
ATOM 1876 N N . MET B 1 69 ? 12.573 -14.328 79.320 1.00 45.44 69 MET B N 1
ATOM 1877 C CA . MET B 1 69 ? 13.199 -13.036 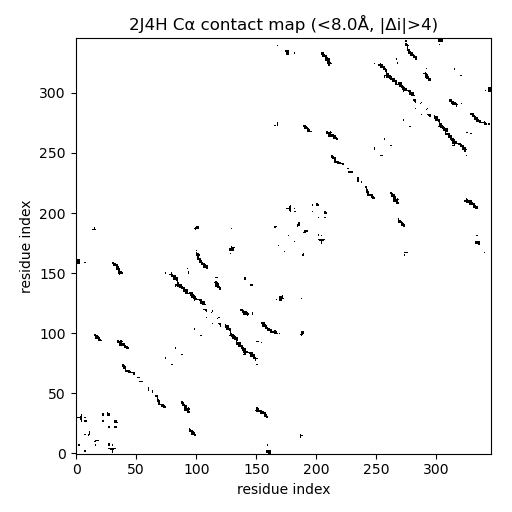78.978 1.00 45.43 69 MET B CA 1
ATOM 1878 C C . MET B 1 69 ? 12.352 -11.873 79.502 1.00 44.72 69 MET B C 1
ATOM 1879 O O . MET B 1 69 ? 11.131 -11.931 79.506 1.00 44.29 69 MET B O 1
ATOM 1884 N N . SER B 1 70 ? 13.030 -10.817 79.926 1.00 44.26 70 SER B N 1
ATOM 1885 C CA . SER B 1 70 ? 12.400 -9.585 80.367 1.00 44.17 70 SER B CA 1
ATOM 1886 C C . SER B 1 70 ? 11.464 -8.972 79.337 1.00 44.39 70 SER B C 1
ATOM 1887 O O . SER B 1 70 ? 11.308 -9.463 78.206 1.00 44.60 70 SER B O 1
ATOM 1890 N N . ASP B 1 71 ? 10.830 -7.887 79.767 1.00 44.51 71 ASP B N 1
ATOM 1891 C CA . ASP B 1 71 ? 10.092 -7.016 78.885 1.00 44.65 71 ASP B CA 1
ATOM 1892 C C . ASP B 1 71 ? 11.074 -6.289 78.007 1.00 44.28 71 ASP B C 1
ATOM 1893 O O . ASP B 1 71 ? 12.241 -6.131 78.357 1.00 44.09 71 ASP B O 1
ATOM 1898 N N . GLU B 1 72 ? 10.576 -5.836 76.867 1.00 44.03 72 GLU B N 1
ATOM 1899 C CA . GLU B 1 72 ? 11.350 -5.012 75.966 1.00 43.72 72 GLU B CA 1
ATOM 1900 C C . GLU B 1 72 ? 11.884 -3.796 76.705 1.00 43.16 72 GLU B C 1
ATOM 1901 O O . GLU B 1 72 ? 11.163 -3.172 77.451 1.00 43.00 72 GLU B O 1
ATOM 1907 N N . ILE B 1 73 ? 13.156 -3.486 76.496 1.00 42.60 73 ILE B N 1
ATOM 1908 C CA . ILE B 1 73 ? 13.815 -2.363 77.142 1.00 42.41 73 ILE B CA 1
ATOM 1909 C C . ILE B 1 73 ? 14.233 -1.382 76.047 1.00 42.16 73 ILE B C 1
ATOM 1910 O O . ILE B 1 73 ? 15.116 -1.676 75.254 1.00 41.73 73 ILE B O 1
ATOM 1915 N N . VAL B 1 74 ? 13.594 -0.218 76.020 1.00 42.17 74 VAL B N 1
ATOM 1916 C CA . VAL B 1 74 ? 13.861 0.816 75.031 1.00 42.25 74 VAL B CA 1
ATOM 1917 C C . VAL B 1 74 ? 14.604 1.981 75.674 1.00 42.34 74 VAL B C 1
ATOM 1918 O O . VAL B 1 74 ? 14.085 2.595 76.575 1.00 42.22 74 VAL B O 1
ATOM 1922 N N . LEU B 1 75 ? 15.806 2.288 75.194 1.00 43.05 75 LEU B N 1
ATOM 1923 C CA . LEU B 1 75 ? 16.677 3.279 75.834 1.00 43.85 75 LEU B CA 1
ATOM 1924 C C . LEU B 1 75 ? 16.511 4.664 75.247 1.00 44.76 75 LEU B C 1
ATOM 1925 O O . LEU B 1 75 ? 16.478 4.813 74.023 1.00 44.53 75 LEU B O 1
ATOM 1930 N N . ASP B 1 76 ? 16.463 5.675 76.126 1.00 46.12 76 ASP B N 1
ATOM 1931 C CA . ASP B 1 76 ? 16.261 7.094 75.727 1.00 46.92 76 ASP B CA 1
ATOM 1932 C C . ASP B 1 76 ? 17.451 7.738 74.982 1.00 47.45 76 ASP B C 1
ATOM 1933 O O . ASP B 1 76 ? 18.447 7.072 74.651 1.00 47.88 76 ASP B O 1
ATOM 1938 N N . GLU B 1 77 ? 17.317 9.053 74.747 1.00 47.74 77 GLU B N 1
ATOM 1939 C CA . GLU B 1 77 ? 18.449 9.958 74.375 1.00 47.53 77 GLU B CA 1
ATOM 1940 C C . GLU B 1 77 ? 19.612 9.806 75.396 1.00 47.12 77 GLU B C 1
ATOM 1941 O O . GLU B 1 77 ? 19.372 9.806 76.618 1.00 47.41 77 GLU B O 1
ATOM 1947 N N . GLY B 1 78 ? 20.851 9.655 74.910 1.00 45.84 78 GLY B N 1
ATOM 1948 C CA . GLY B 1 78 ? 21.995 9.388 75.800 1.00 44.47 78 GLY B CA 1
ATOM 1949 C C . GLY B 1 78 ? 22.164 7.889 76.084 1.00 43.76 78 GLY B C 1
ATOM 1950 O O . GLY B 1 78 ? 23.087 7.238 75.543 1.00 43.60 78 GLY B O 1
ATOM 1951 N N . GLU B 1 79 ? 21.211 7.351 76.872 1.00 42.08 79 GLU B N 1
ATOM 1952 C CA . GLU B 1 79 ? 21.296 6.047 77.576 1.00 40.21 79 GLU B CA 1
ATOM 1953 C C . GLU B 1 79 ? 22.111 4.926 76.904 1.00 38.12 79 GLU B C 1
ATOM 1954 O O . GLU B 1 79 ? 22.084 4.750 75.676 1.00 38.03 79 GLU B O 1
ATOM 1960 N N . ALA B 1 80 ? 22.819 4.179 77.757 1.00 35.26 80 ALA B N 1
ATOM 1961 C CA . ALA B 1 80 ? 23.583 3.012 77.393 1.00 32.90 80 ALA B CA 1
ATOM 1962 C C . ALA B 1 80 ? 22.942 1.789 78.028 1.00 30.89 80 ALA B C 1
ATOM 1963 O O . ALA B 1 80 ? 22.374 1.871 79.118 1.00 30.21 80 ALA B O 1
ATOM 1965 N N . PHE B 1 81 ? 23.042 0.645 77.345 1.00 28.58 81 PHE B N 1
ATOM 1966 C CA . PHE B 1 81 ? 22.722 -0.645 77.945 1.00 27.11 81 PHE B CA 1
ATOM 1967 C C . PHE B 1 81 ? 24.045 -1.205 78.402 1.00 25.21 81 PHE B C 1
ATOM 1968 O O . PHE B 1 81 ? 24.981 -1.191 77.661 1.00 24.51 81 PHE B O 1
ATOM 1976 N N . TYR B 1 82 ? 24.125 -1.653 79.645 1.00 24.05 82 TYR B N 1
ATOM 1977 C CA . TYR B 1 82 ? 25.333 -2.252 80.164 1.00 23.20 82 TYR B CA 1
ATOM 1978 C C . TYR B 1 82 ? 25.138 -3.755 80.181 1.00 22.23 82 TYR B C 1
ATOM 1979 O O . TYR B 1 82 ? 24.252 -4.282 80.858 1.00 22.19 82 TYR B O 1
ATOM 1988 N N . LEU B 1 83 ? 25.985 -4.439 79.425 1.00 20.91 83 LEU B N 1
ATOM 1989 C CA . LEU B 1 83 ? 25.974 -5.875 79.374 1.00 20.23 83 LEU B CA 1
ATOM 1990 C C . LEU B 1 83 ? 27.098 -6.349 80.297 1.0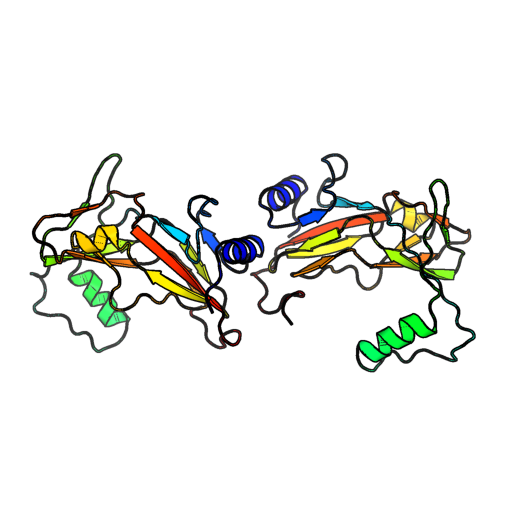0 19.46 83 LEU B C 1
ATOM 1991 O O . LEU B 1 83 ? 28.275 -6.098 80.050 1.00 18.42 83 LEU B O 1
ATOM 1996 N N . HIS B 1 84 ? 26.711 -7.044 81.365 1.00 19.04 84 HIS B N 1
ATOM 1997 C CA . HIS B 1 84 ? 27.663 -7.420 82.397 1.00 18.47 84 HIS B CA 1
ATOM 1998 C C . HIS B 1 84 ? 28.347 -8.757 82.098 1.00 17.53 84 HIS B C 1
ATOM 1999 O O . HIS B 1 84 ? 27.804 -9.577 81.393 1.00 17.54 84 HIS B O 1
ATOM 2006 N N . PRO B 1 85 ? 29.538 -8.972 82.615 1.00 16.66 85 PRO B N 1
ATOM 2007 C CA . PRO B 1 85 ? 30.270 -10.186 82.337 1.00 16.98 85 PRO B CA 1
ATOM 2008 C C . PRO B 1 85 ? 29.429 -11.449 82.516 1.00 17.18 85 PRO B C 1
ATOM 2009 O O . PRO B 1 85 ? 28.688 -11.585 83.488 1.00 18.25 85 PRO B O 1
ATOM 2013 N N . GLY B 1 86 ? 29.496 -12.362 81.563 1.00 17.24 86 GLY B N 1
ATOM 2014 C CA . GLY B 1 86 ? 28.743 -13.601 81.670 1.00 17.04 86 GLY B CA 1
ATOM 2015 C C . GLY B 1 86 ? 27.274 -13.475 81.313 1.00 17.06 86 GLY B C 1
ATOM 2016 O O . GLY B 1 86 ? 26.548 -14.476 81.309 1.00 17.66 86 GLY B O 1
ATOM 2017 N N . GLU B 1 87 ? 26.819 -12.267 81.006 1.00 17.01 87 GLU B N 1
ATOM 2018 C CA . GLU B 1 87 ? 25.430 -12.075 80.590 1.00 17.16 87 GLU B CA 1
ATOM 2019 C C . GLU B 1 87 ? 25.239 -12.257 79.098 1.00 16.52 87 GLU B C 1
ATOM 2020 O O . GLU B 1 87 ? 26.094 -11.910 78.301 1.00 15.64 87 GLU B O 1
ATOM 2026 N N . LEU B 1 88 ? 24.082 -12.812 78.782 1.00 17.30 88 LEU B N 1
ATOM 2027 C CA . LEU B 1 88 ? 23.543 -12.977 77.445 1.00 17.90 88 LEU B CA 1
ATOM 2028 C C . LEU B 1 88 ? 22.432 -11.968 77.331 1.00 18.35 88 LEU B C 1
ATOM 2029 O O . LEU B 1 88 ? 21.511 -11.998 78.134 1.00 19.06 88 LEU B O 1
ATOM 2034 N N . ALA B 1 89 ? 22.506 -11.064 76.365 1.00 18.73 89 ALA B N 1
ATOM 2035 C CA . ALA B 1 89 ? 21.398 -10.147 76.111 1.00 18.97 89 ALA B CA 1
ATOM 2036 C C . ALA B 1 89 ? 20.887 -10.257 74.651 1.00 19.29 89 ALA B C 1
ATOM 2037 O O . ALA B 1 89 ? 21.530 -10.843 73.780 1.00 19.54 89 ALA B O 1
ATOM 2039 N N . LEU B 1 90 ? 19.696 -9.742 74.404 1.00 19.35 90 LEU B N 1
ATOM 2040 C CA . LEU B 1 90 ? 19.114 -9.788 73.077 1.00 19.43 90 LEU B CA 1
ATOM 2041 C C . LEU B 1 90 ? 18.887 -8.376 72.620 1.00 19.50 90 LEU B C 1
ATOM 2042 O O . LEU B 1 90 ? 18.479 -7.535 73.385 1.00 19.21 90 LEU B O 1
ATOM 2047 N N . ALA B 1 91 ? 19.153 -8.125 71.354 1.00 19.75 91 ALA B N 1
ATOM 2048 C CA . ALA B 1 91 ? 18.990 -6.798 70.819 1.00 20.23 91 ALA B CA 1
ATOM 2049 C C . ALA B 1 91 ? 18.621 -6.924 69.360 1.00 20.57 91 ALA B C 1
ATOM 2050 O O . ALA B 1 91 ? 18.193 -7.979 68.898 1.00 20.35 91 ALA B O 1
ATOM 2052 N N . VAL B 1 92 ? 18.798 -5.849 68.621 1.00 21.20 92 VAL B N 1
ATOM 2053 C CA . VAL B 1 92 ? 18.267 -5.801 67.293 1.00 21.75 92 VAL B CA 1
ATOM 2054 C C . VAL B 1 92 ? 19.118 -4.811 66.495 1.00 21.78 92 VAL B C 1
ATOM 2055 O O . VAL B 1 92 ? 19.709 -3.906 67.068 1.00 22.37 92 VAL B O 1
ATOM 2059 N N . THR B 1 93 ? 19.234 -5.005 65.186 1.00 21.93 93 THR B N 1
ATOM 2060 C CA . THR B 1 93 ? 19.886 -3.989 64.339 1.00 21.26 93 THR B CA 1
ATOM 2061 C C . THR B 1 93 ? 18.939 -2.828 64.125 1.00 20.72 93 THR B C 1
ATOM 2062 O O . THR B 1 93 ? 17.720 -2.989 64.104 1.00 20.91 93 THR B O 1
ATOM 2066 N N . LEU B 1 94 ? 19.525 -1.665 63.955 1.00 20.66 94 LEU B N 1
ATOM 2067 C CA . LEU B 1 94 ? 18.789 -0.479 63.546 1.00 20.94 94 LEU B CA 1
ATOM 2068 C C . LEU B 1 94 ? 18.207 -0.693 62.151 1.00 20.85 94 LEU B C 1
ATOM 2069 O O . LEU B 1 94 ? 17.051 -0.385 61.898 1.00 20.74 94 LEU B O 1
ATOM 2074 N N . GLU B 1 95 ? 19.017 -1.254 61.255 1.00 20.79 95 GLU B N 1
ATOM 2075 C CA . GLU B 1 95 ? 18.608 -1.438 59.870 1.00 20.11 95 GLU B CA 1
ATOM 2076 C C . GLU B 1 95 ? 17.708 -2.640 59.692 1.00 19.30 95 GLU B C 1
ATOM 2077 O O . GLU B 1 95 ? 17.942 -3.684 60.260 1.00 18.68 95 GLU B O 1
ATOM 2083 N N . SER B 1 96 ? 16.665 -2.461 58.894 1.00 19.22 96 SER B N 1
ATOM 2084 C CA . SER B 1 96 ? 15.930 -3.581 58.344 1.00 18.97 96 SER B CA 1
ATOM 2085 C C . SER B 1 96 ? 16.652 -4.036 57.084 1.00 19.49 96 SER B C 1
ATOM 2086 O O . SER B 1 96 ? 17.320 -3.242 56.408 1.00 20.00 96 SER B O 1
ATOM 2089 N N . VAL B 1 97 ? 16.541 -5.317 56.780 1.00 19.75 97 VAL B N 1
ATOM 2090 C CA . VAL B 1 97 ? 17.242 -5.899 55.655 1.00 20.04 97 VAL B CA 1
ATOM 2091 C C . VAL B 1 97 ? 16.314 -6.848 54.930 1.00 20.12 97 VAL B C 1
ATOM 2092 O O . VAL B 1 97 ? 15.640 -7.669 55.549 1.00 20.14 97 VAL B O 1
ATOM 2096 N N . THR B 1 98 ? 16.277 -6.742 53.613 1.00 20.35 98 THR B N 1
ATOM 2097 C CA . THR B 1 98 ? 15.514 -7.692 52.813 1.00 20.64 98 THR B CA 1
ATOM 2098 C C . THR B 1 98 ? 16.374 -8.311 51.736 1.00 20.58 98 THR B C 1
ATOM 2099 O O . THR B 1 98 ? 16.998 -7.603 50.964 1.00 20.98 98 THR B O 1
ATOM 2103 N N . LEU B 1 99 ? 16.424 -9.634 51.714 1.00 20.60 99 LEU B N 1
ATOM 2104 C CA . LEU B 1 99 ? 17.220 -10.339 50.737 1.00 20.73 99 LEU B CA 1
ATOM 2105 C C . LEU B 1 99 ? 16.295 -11.029 49.772 1.00 20.53 99 LEU B C 1
ATOM 2106 O O . LEU B 1 99 ? 15.230 -11.533 50.168 1.00 20.11 99 LEU B O 1
ATOM 2111 N N . PRO B 1 100 ? 16.716 -11.088 48.510 1.00 20.36 100 PRO B N 1
ATOM 2112 C CA . PRO B 1 100 ? 15.969 -11.810 47.493 1.00 20.41 100 PRO B CA 1
ATOM 2113 C C . PRO B 1 100 ? 16.274 -13.315 47.615 1.00 20.78 100 PRO B C 1
ATOM 2114 O O . PRO B 1 100 ? 17.120 -13.732 48.429 1.00 21.09 100 PRO B O 1
ATOM 2118 N N . ALA B 1 101 ? 15.634 -14.117 46.781 1.00 20.52 101 ALA B N 1
ATOM 2119 C CA . ALA B 1 101 ? 15.759 -15.556 46.882 1.00 20.32 101 ALA B CA 1
ATOM 2120 C C . ALA B 1 101 ? 17.092 -16.123 46.421 1.00 20.23 101 ALA B C 1
ATOM 2121 O O . ALA B 1 101 ? 17.340 -17.304 46.612 1.00 20.56 101 ALA B O 1
ATOM 2123 N N . ASP B 1 102 ? 17.961 -15.311 45.844 1.00 20.73 102 ASP B N 1
ATOM 2124 C CA . ASP B 1 102 ? 19.262 -15.803 45.338 1.00 21.28 102 ASP B CA 1
ATOM 2125 C C . ASP B 1 102 ? 20.479 -15.137 46.030 1.00 21.88 102 ASP B C 1
ATOM 2126 O O . ASP B 1 102 ? 21.605 -15.157 45.515 1.00 22.06 102 ASP B O 1
ATOM 2131 N N . LEU B 1 103 ? 20.253 -14.548 47.197 1.00 22.34 103 LEU B N 1
ATOM 2132 C CA . LEU B 1 103 ? 21.343 -14.010 47.999 1.00 22.59 103 LEU B CA 1
ATOM 2133 C C . LEU B 1 103 ? 21.249 -14.588 49.415 1.00 22.82 103 LEU B C 1
ATOM 2134 O O . LEU B 1 103 ? 20.151 -14.807 49.955 1.00 22.53 103 LEU B O 1
ATOM 2139 N N . VAL B 1 104 ? 22.402 -14.837 50.015 1.00 23.25 104 VAL B N 1
ATOM 2140 C CA . VAL B 1 104 ? 22.439 -15.201 51.439 1.00 23.41 104 VAL B CA 1
ATOM 2141 C C . VAL B 1 104 ? 23.340 -14.202 52.141 1.00 23.40 104 VAL B C 1
ATOM 2142 O O . VAL B 1 104 ? 24.386 -13.819 51.606 1.00 22.66 104 VAL B O 1
ATOM 2146 N N . GLY B 1 105 ? 22.887 -13.745 53.310 1.00 24.02 105 GLY B N 1
ATOM 2147 C CA . GLY B 1 105 ? 23.643 -12.797 54.147 1.00 24.59 105 GLY B CA 1
ATOM 2148 C C . GLY B 1 105 ? 24.426 -13.458 55.286 1.00 25.04 105 GLY B C 1
ATOM 2149 O O . GLY B 1 105 ? 24.045 -14.519 55.796 1.00 24.44 105 GLY B O 1
ATOM 2150 N N . TRP B 1 106 ? 25.529 -12.819 55.674 1.00 25.85 106 TRP B N 1
ATOM 2151 C CA . TRP B 1 106 ? 26.337 -13.261 56.812 1.00 26.24 106 TRP B CA 1
ATOM 2152 C C . TRP B 1 106 ? 26.660 -12.055 57.670 1.00 26.02 106 TRP B C 1
ATOM 2153 O O . TRP B 1 106 ? 27.246 -11.102 57.183 1.00 25.90 106 TRP B O 1
ATOM 2164 N N . LEU B 1 107 ? 26.250 -12.106 58.935 1.00 25.51 107 LEU B N 1
ATOM 2165 C CA . LEU B 1 107 ? 26.538 -11.047 59.905 1.00 25.32 107 LEU B CA 1
ATOM 2166 C C . LEU B 1 107 ? 27.804 -11.377 60.689 1.00 24.74 107 LEU B C 1
ATOM 2167 O O . LEU B 1 107 ? 27.898 -12.414 61.330 1.00 24.54 107 LEU B O 1
ATOM 2172 N N . ASP B 1 108 ? 28.784 -10.499 60.621 1.00 24.18 108 ASP B N 1
ATOM 2173 C CA . ASP B 1 108 ? 29.912 -10.580 61.516 1.00 24.44 108 ASP B CA 1
ATOM 2174 C C . ASP B 1 108 ? 29.717 -9.553 62.622 1.00 23.95 108 ASP B C 1
ATOM 2175 O O . ASP B 1 108 ? 29.148 -8.487 62.399 1.00 24.60 108 ASP B O 1
ATOM 2180 N N . GLY B 1 109 ? 30.195 -9.858 63.812 1.00 22.99 109 GLY B N 1
ATOM 2181 C CA . GLY B 1 109 ? 30.366 -8.822 64.798 1.00 22.59 109 GLY B CA 1
ATOM 2182 C C . GLY B 1 109 ? 31.671 -8.115 64.471 1.00 22.29 109 GLY B C 1
ATOM 2183 O O . GLY B 1 109 ? 32.473 -8.610 63.681 1.00 22.23 109 GLY B O 1
ATOM 2184 N N . ARG B 1 110 ? 31.890 -6.970 65.100 1.00 21.75 110 ARG B N 1
ATOM 2185 C CA . ARG B 1 110 ? 33.130 -6.237 64.948 1.00 21.70 110 ARG B CA 1
ATOM 2186 C C . ARG B 1 110 ? 34.286 -6.814 65.803 1.00 21.45 110 ARG B C 1
ATOM 2187 O O . ARG B 1 110 ? 34.146 -7.082 66.987 1.00 21.59 110 ARG B O 1
ATOM 2195 N N . SER B 1 111 ? 35.435 -6.995 65.174 1.00 21.57 111 SER B N 1
ATOM 2196 C CA . SER B 1 111 ? 36.588 -7.601 65.796 1.00 21.30 111 SER B CA 1
ATOM 2197 C C . SER B 1 111 ? 37.113 -6.743 66.954 1.00 21.17 111 SER B C 1
ATOM 2198 O O . SER B 1 111 ? 37.416 -7.273 68.022 1.00 21.23 111 SER B O 1
ATOM 2201 N N . SER B 1 112 ? 37.186 -5.428 66.767 1.00 20.68 112 SER B N 1
ATOM 2202 C CA . SER B 1 112 ? 37.651 -4.554 67.832 1.00 20.56 112 SER B CA 1
ATOM 2203 C C . SER B 1 112 ? 36.784 -4.648 69.108 1.00 20.58 112 SER B C 1
ATOM 2204 O O . SER B 1 112 ? 37.310 -4.574 70.212 1.00 21.24 112 SER B O 1
ATOM 2207 N N . LEU B 1 113 ? 35.479 -4.850 68.963 1.00 20.35 113 LEU B N 1
ATOM 2208 C CA . LEU B 1 113 ? 34.598 -5.082 70.105 1.00 20.38 113 LEU B CA 1
ATOM 2209 C C . LEU B 1 113 ? 34.740 -6.512 70.674 1.00 20.46 113 LEU B C 1
ATOM 2210 O O . LEU B 1 113 ? 34.630 -6.717 71.865 1.00 20.36 113 LEU B O 1
ATOM 2215 N N . ALA B 1 114 ? 34.966 -7.500 69.820 1.00 20.73 114 ALA B N 1
ATOM 2216 C CA . ALA B 1 114 ? 35.161 -8.874 70.271 1.00 20.92 114 ALA B CA 1
ATOM 2217 C C . ALA B 1 114 ? 36.386 -8.962 71.183 1.00 21.40 114 ALA B C 1
ATOM 2218 O O . ALA B 1 114 ? 36.417 -9.722 72.149 1.00 21.16 114 ALA B O 1
ATOM 2220 N N . ARG B 1 115 ? 37.395 -8.160 70.873 1.00 21.92 115 ARG B N 1
ATOM 2221 C CA . ARG B 1 115 ? 38.631 -8.144 71.652 1.00 22.32 115 ARG B CA 1
ATOM 2222 C C . ARG B 1 115 ? 38.438 -7.739 73.094 1.00 21.87 115 ARG B C 1
ATOM 2223 O O . ARG B 1 115 ? 39.202 -8.185 73.944 1.00 21.61 115 ARG B O 1
ATOM 2231 N N . LEU B 1 116 ? 37.456 -6.868 73.331 1.00 21.54 116 LEU B N 1
ATOM 2232 C CA . LEU B 1 116 ? 37.044 -6.454 74.660 1.00 21.76 116 LEU B CA 1
ATOM 2233 C C . LEU B 1 116 ? 35.965 -7.369 75.247 1.00 21.57 116 LEU B C 1
ATOM 2234 O O . LEU B 1 116 ? 35.461 -7.080 76.311 1.00 22.06 116 LEU B O 1
ATOM 2239 N N . GLY B 1 117 ? 35.596 -8.452 74.556 1.00 21.28 117 GLY B N 1
ATOM 2240 C CA . GLY B 1 117 ? 34.657 -9.427 75.089 1.00 21.22 117 GLY B CA 1
ATOM 2241 C C . GLY B 1 117 ? 33.271 -9.520 74.477 1.00 21.24 117 GLY B C 1
ATOM 2242 O O . GLY B 1 117 ? 32.508 -10.443 74.836 1.00 20.97 117 GLY B O 1
ATOM 2243 N N . LEU B 1 118 ? 32.934 -8.600 73.559 1.00 21.39 118 LEU B N 1
ATOM 2244 C CA . LEU B 1 118 ? 31.602 -8.593 72.916 1.00 21.48 118 LEU B CA 1
ATOM 2245 C C . LEU B 1 118 ? 31.485 -9.722 71.935 1.00 21.64 118 LEU B C 1
ATOM 2246 O O . LEU B 1 118 ? 32.115 -9.702 70.925 1.00 21.83 118 LEU B O 1
ATOM 2251 N N . MET B 1 119 ? 30.69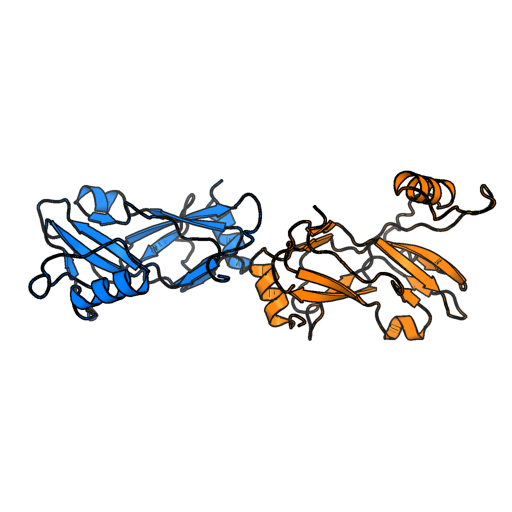4 -10.728 72.260 1.00 22.82 119 MET B N 1
ATOM 2252 C CA . MET B 1 119 ? 30.436 -11.840 71.351 1.00 24.11 119 MET B CA 1
ATOM 2253 C C . MET B 1 119 ? 29.082 -11.661 70.688 1.00 25.38 119 MET B C 1
ATOM 2254 O O . MET B 1 119 ? 28.085 -11.558 71.383 1.00 26.01 119 MET B O 1
ATOM 2259 N N . VAL B 1 120 ? 29.044 -11.591 69.359 1.00 27.18 120 VAL B N 1
ATOM 2260 C CA . VAL B 1 120 ? 27.773 -11.508 68.614 1.00 28.49 120 VAL B CA 1
ATOM 2261 C C . VAL B 1 120 ? 27.717 -12.627 67.596 1.00 29.83 120 VAL B C 1
ATOM 2262 O O . VAL B 1 120 ? 28.727 -12.941 66.976 1.00 30.17 120 VAL B O 1
ATOM 2266 N N . ALA B 1 121 ? 26.526 -13.191 67.420 1.00 31.36 121 ALA B N 1
ATOM 2267 C CA . ALA B 1 121 ? 26.273 -14.390 66.593 1.00 32.04 121 ALA B CA 1
ATOM 2268 C C . ALA B 1 121 ? 27.388 -14.734 65.630 1.00 33.41 121 ALA B C 1
ATOM 2269 O O . ALA B 1 121 ? 27.324 -14.256 64.516 1.00 34.39 121 ALA B O 1
ATOM 2271 N N . VAL B 1 122 ? 28.427 -15.513 65.927 1.00 34.59 122 VAL B N 1
ATOM 2272 C CA . VAL B 1 122 ? 28.702 -16.455 67.013 1.00 35.39 122 VAL B CA 1
ATOM 2273 C C . VAL B 1 122 ? 28.267 -17.866 66.669 1.00 35.75 122 VAL B C 1
ATOM 2274 O O . VAL B 1 122 ? 29.132 -18.719 66.456 1.00 36.26 122 VAL B O 1
ATOM 2278 N N . THR B 1 123 ? 26.969 -18.105 66.559 1.00 35.83 123 THR B N 1
ATOM 2279 C CA . THR B 1 123 ? 26.432 -19.467 66.352 1.00 35.53 123 THR B CA 1
ATOM 2280 C C . THR B 1 123 ? 25.642 -19.524 65.029 1.00 35.51 123 THR B C 1
ATOM 2281 O O . THR B 1 123 ? 25.811 -20.450 64.229 1.00 35.44 123 THR B O 1
ATOM 2285 N N . ALA B 1 124 ? 24.779 -18.522 64.833 1.00 35.00 124 ALA B N 1
ATOM 2286 C CA . ALA B 1 124 ? 23.993 -18.356 63.631 1.00 34.93 124 ALA B CA 1
ATOM 2287 C C . ALA B 1 124 ? 24.194 -16.927 63.143 1.00 35.02 124 ALA B C 1
ATOM 2288 O O . ALA B 1 124 ? 23.528 -15.985 63.585 1.00 34.99 124 ALA B O 1
ATOM 2290 N N . HIS B 1 125 ? 25.141 -16.769 62.230 1.00 35.15 125 HIS B N 1
ATOM 2291 C CA . HIS B 1 125 ? 25.367 -15.486 61.572 1.00 33.96 125 HIS B CA 1
ATOM 2292 C C . HIS B 1 125 ? 24.697 -1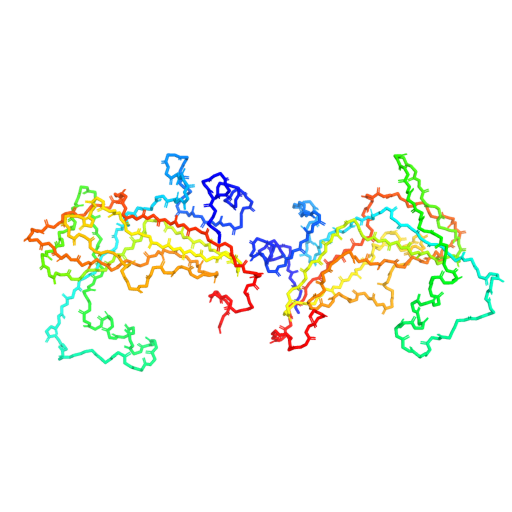5.375 60.179 1.00 32.76 125 HIS B C 1
ATOM 2293 O O . HIS B 1 125 ? 24.944 -14.419 59.455 1.00 32.97 125 HIS B O 1
ATOM 2300 N N . ARG B 1 126 ? 23.817 -16.323 59.841 1.00 30.92 126 ARG B N 1
ATOM 2301 C CA . ARG B 1 126 ? 23.252 -16.454 58.484 1.00 29.75 126 ARG B CA 1
ATOM 2302 C C . ARG B 1 126 ? 21.931 -15.718 58.337 1.00 28.83 126 ARG B C 1
ATOM 2303 O O . ARG B 1 126 ? 21.024 -15.908 59.137 1.00 28.32 126 ARG B O 1
ATOM 2311 N N . ILE B 1 127 ? 21.845 -14.855 57.326 1.00 28.10 127 ILE B N 1
ATOM 2312 C CA . ILE B 1 127 ? 20.583 -14.190 56.973 1.00 27.85 127 ILE B CA 1
ATOM 2313 C C . ILE B 1 127 ? 20.090 -14.818 55.690 1.00 26.96 127 ILE B C 1
ATOM 2314 O O . ILE B 1 127 ? 20.802 -14.833 54.688 1.00 26.93 127 ILE B O 1
ATOM 2319 N N . ASP B 1 128 ? 18.885 -15.353 55.705 1.00 26.27 128 ASP B N 1
ATOM 2320 C CA . ASP B 1 128 ? 18.482 -16.207 54.609 1.00 25.97 128 ASP B CA 1
ATOM 2321 C C . ASP B 1 128 ? 17.963 -15.459 53.371 1.00 25.94 128 ASP B C 1
ATOM 2322 O O . ASP B 1 128 ? 17.487 -14.320 53.463 1.00 25.20 128 ASP B O 1
ATOM 2327 N N . PRO B 1 129 ? 18.051 -16.131 52.215 1.00 25.67 129 PRO B N 1
ATOM 2328 C CA . PRO B 1 129 ? 17.329 -15.700 51.048 1.00 25.43 129 PRO B CA 1
ATOM 2329 C C . PRO B 1 129 ? 15.872 -15.570 51.450 1.00 25.44 129 PRO B C 1
ATOM 2330 O O . PRO B 1 129 ? 15.336 -16.472 52.109 1.00 24.78 129 PRO B O 1
ATOM 2334 N N . GLY B 1 130 ? 15.273 -14.420 51.139 1.00 25.20 130 GLY B N 1
ATOM 2335 C CA . GLY B 1 130 ? 13.897 -14.168 51.517 1.00 25.17 130 GLY B CA 1
ATOM 2336 C C . GLY B 1 130 ? 13.728 -13.490 52.855 1.00 25.36 130 GLY B C 1
ATOM 2337 O O . GLY B 1 130 ? 12.647 -12.977 53.120 1.00 25.29 130 GLY B O 1
ATOM 2338 N N . TRP B 1 131 ? 14.771 -13.461 53.704 1.00 25.60 131 TRP B N 1
ATOM 2339 C CA . TRP B 1 131 ? 14.662 -12.755 54.981 1.00 25.14 131 TRP B CA 1
ATOM 2340 C C . TRP B 1 131 ? 14.215 -11.333 54.689 1.00 24.58 131 TRP B C 1
ATOM 2341 O O . TRP B 1 131 ? 14.656 -10.725 53.733 1.00 23.92 131 TRP B O 1
ATOM 2352 N N . SER B 1 132 ? 13.289 -10.839 55.490 1.00 24.63 132 SER B N 1
ATOM 2353 C CA . SER B 1 132 ? 12.941 -9.421 55.497 1.00 25.04 132 SER B CA 1
ATOM 2354 C C . SER B 1 132 ? 12.659 -8.970 56.933 1.00 25.21 132 SER B C 1
ATOM 2355 O O . SER B 1 132 ? 11.706 -9.424 57.541 1.00 25.19 132 SER B O 1
ATOM 2358 N N . GLY B 1 133 ? 13.478 -8.070 57.460 1.00 25.45 133 GLY B N 1
ATOM 2359 C CA . GLY B 1 133 ? 13.235 -7.527 58.781 1.00 25.91 133 GLY B CA 1
ATOM 2360 C C . GLY B 1 133 ? 14.517 -7.101 59.444 1.00 26.52 133 GLY B C 1
ATOM 2361 O O . GLY B 1 133 ? 15.601 -7.197 58.858 1.00 27.15 133 GLY B O 1
ATOM 2362 N N . CYS B 1 134 ? 14.391 -6.606 60.666 1.00 26.85 134 CYS B N 1
ATOM 2363 C CA . CYS B 1 134 ? 15.543 -6.432 61.550 1.00 27.07 134 CYS B CA 1
ATOM 2364 C C . CYS B 1 134 ? 16.169 -7.770 61.847 1.00 26.02 134 CYS B C 1
ATOM 2365 O O . CYS B 1 134 ? 15.507 -8.805 61.863 1.00 25.12 134 CYS B O 1
ATOM 2368 N N . ILE B 1 135 ? 17.457 -7.707 62.131 1.00 25.40 135 ILE B N 1
ATOM 2369 C CA . ILE B 1 135 ? 18.196 -8.852 62.581 1.00 24.74 135 ILE B CA 1
ATOM 2370 C C . ILE B 1 135 ? 18.270 -8.790 64.098 1.00 24.29 135 ILE B C 1
ATOM 2371 O O . ILE B 1 135 ? 18.744 -7.813 64.672 1.00 23.25 135 ILE B O 1
ATOM 2376 N N . VAL B 1 136 ? 17.744 -9.838 64.721 1.00 24.15 136 VAL B N 1
ATOM 2377 C CA . VAL B 1 136 ? 17.845 -10.046 66.157 1.00 24.03 136 VAL B CA 1
ATOM 2378 C C . VAL B 1 136 ? 19.292 -10.422 66.486 1.00 23.52 136 VAL B C 1
ATOM 2379 O O . VAL B 1 136 ? 19.881 -11.247 65.810 1.00 23.01 136 VAL B O 1
ATOM 2383 N N . LEU B 1 137 ? 19.854 -9.793 67.511 1.00 23.18 137 LEU B N 1
ATOM 2384 C CA . LEU B 1 137 ? 21.211 -10.051 67.926 1.00 23.24 137 LEU B CA 1
ATOM 2385 C C . LEU B 1 137 ? 21.199 -10.657 69.306 1.00 23.08 137 LEU B C 1
ATOM 2386 O O . LEU B 1 137 ? 20.352 -10.307 70.097 1.00 23.44 137 LEU B O 1
ATOM 2391 N N . GLU B 1 138 ? 22.102 -11.599 69.569 1.00 23.28 138 GLU B N 1
ATOM 2392 C CA . GLU B 1 138 ? 22.386 -12.079 70.927 1.00 23.43 138 GLU B CA 1
ATOM 2393 C C . GLU B 1 138 ? 23.778 -11.590 71.227 1.00 22.70 138 GLU B C 1
ATOM 2394 O O . GLU B 1 138 ? 24.691 -11.888 70.474 1.00 22.43 138 GLU B O 1
ATOM 2400 N N . PHE B 1 139 ? 23.949 -10.867 72.325 1.00 22.23 139 PHE B N 1
ATOM 2401 C CA . PHE B 1 139 ? 25.276 -10.561 72.826 1.00 22.00 139 PHE B CA 1
ATOM 2402 C C . PHE B 1 139 ? 25.663 -11.438 74.013 1.00 21.67 139 PHE B C 1
ATOM 2403 O O . PHE B 1 139 ? 24.841 -11.796 74.853 1.00 20.85 139 PHE B O 1
ATOM 2411 N N . TYR B 1 140 ? 26.942 -11.763 74.094 1.00 21.37 140 TYR B N 1
ATOM 2412 C CA . TYR B 1 140 ? 27.459 -12.413 75.275 1.00 21.28 140 TYR B CA 1
ATOM 2413 C C . TYR B 1 140 ? 28.719 -11.691 75.710 1.00 21.00 140 TYR B C 1
ATOM 2414 O O . TYR B 1 140 ? 29.583 -11.426 74.898 1.00 20.98 140 TYR B O 1
ATOM 2423 N N . ASN B 1 141 ? 28.799 -11.314 76.981 1.00 21.12 141 ASN B N 1
ATOM 2424 C CA . ASN B 1 141 ? 30.003 -10.653 77.475 1.00 21.24 141 ASN B CA 1
ATOM 2425 C C . ASN B 1 141 ? 30.978 -11.717 78.002 1.00 21.47 141 ASN B C 1
ATOM 2426 O O . ASN B 1 141 ? 30.824 -12.239 79.107 1.00 21.43 141 ASN B O 1
ATOM 2431 N N . SER B 1 142 ? 31.963 -12.047 77.173 1.00 21.55 142 SER B N 1
ATOM 2432 C CA . SER B 1 142 ? 32.992 -13.009 77.521 1.00 21.25 142 SER B CA 1
ATOM 2433 C C . SER B 1 142 ? 34.169 -12.327 78.208 1.00 21.46 142 SER B C 1
ATOM 2434 O O . SER B 1 142 ? 35.168 -12.984 78.522 1.00 22.09 142 SER B O 1
ATOM 2437 N N . GLY B 1 143 ? 34.072 -11.025 78.455 1.00 20.99 143 GLY B N 1
ATOM 2438 C CA . GLY B 1 143 ? 35.181 -10.323 79.062 1.00 21.31 143 GLY B CA 1
ATOM 2439 C C . GLY B 1 143 ? 35.053 -10.181 80.566 1.00 21.43 143 GLY B C 1
ATOM 2440 O O . GLY B 1 143 ? 34.120 -10.688 81.175 1.00 21.56 143 GLY B O 1
ATOM 2441 N N . LYS B 1 144 ? 35.983 -9.429 81.136 1.00 21.69 144 LYS B N 1
ATOM 2442 C CA . LYS B 1 144 ? 36.091 -9.231 82.565 1.00 22.22 144 LYS B CA 1
ATOM 2443 C C . LYS B 1 144 ? 35.256 -8.043 83.089 1.00 21.70 144 LYS B C 1
ATOM 2444 O O . LYS B 1 144 ? 34.704 -8.120 84.192 1.00 21.89 144 LYS B O 1
ATOM 2450 N N . LEU B 1 145 ? 35.157 -6.972 82.288 1.00 20.92 145 LEU B N 1
ATOM 2451 C CA . LEU B 1 145 ? 34.395 -5.770 82.629 1.00 20.20 145 LEU B CA 1
ATOM 2452 C C . LEU B 1 145 ? 33.045 -5.721 81.924 1.00 19.37 145 LEU B C 1
ATOM 2453 O O . LEU B 1 145 ? 32.831 -6.403 80.933 1.00 18.39 145 LEU B O 1
ATOM 2458 N N . PRO B 1 146 ? 32.133 -4.904 82.448 1.00 19.29 146 PRO B N 1
ATOM 2459 C CA . PRO B 1 146 ? 30.920 -4.572 81.736 1.00 19.53 146 PRO B CA 1
ATOM 2460 C C . PRO B 1 146 ? 31.214 -3.791 80.445 1.00 19.38 146 PRO B C 1
ATOM 2461 O O . PRO B 1 146 ? 32.182 -3.038 80.364 1.00 19.20 146 PRO B O 1
ATOM 2465 N N . LEU B 1 147 ? 30.354 -3.982 79.462 1.00 19.48 147 LEU B N 1
ATOM 2466 C CA . LEU B 1 147 ? 30.456 -3.322 78.177 1.00 19.93 147 LEU B CA 1
ATOM 2467 C C . LEU B 1 147 ? 29.218 -2.474 77.975 1.00 20.08 147 LEU B C 1
ATOM 2468 O O . LEU B 1 147 ? 28.093 -2.984 78.054 1.00 19.66 147 LEU B O 1
ATOM 2473 N N . ALA B 1 148 ? 29.427 -1.177 77.760 1.00 20.73 148 ALA B N 1
ATOM 2474 C CA . ALA B 1 148 ? 28.331 -0.245 77.483 1.00 21.32 148 ALA B CA 1
ATOM 2475 C C . ALA B 1 148 ? 28.095 -0.151 75.979 1.00 21.85 148 ALA B C 1
ATOM 2476 O O . ALA B 1 148 ? 29.012 0.188 75.216 1.00 22.35 148 ALA B O 1
ATOM 2478 N N . LEU B 1 149 ? 26.859 -0.444 75.589 1.00 22.13 149 LEU B N 1
ATOM 2479 C CA . LEU B 1 149 ? 26.392 -0.350 74.242 1.00 22.73 149 LEU B CA 1
ATOM 2480 C C . LEU B 1 149 ? 25.384 0.792 74.179 1.00 23.38 149 LEU B C 1
ATOM 2481 O O . LEU B 1 149 ? 24.542 0.897 75.061 1.00 23.62 149 LEU B O 1
ATOM 2486 N N . ARG B 1 150 ? 25.462 1.637 73.141 1.00 24.20 150 ARG B N 1
ATOM 2487 C CA . ARG B 1 150 ? 24.459 2.723 72.886 1.00 24.27 150 ARG B CA 1
ATOM 2488 C C . ARG B 1 150 ? 23.766 2.559 71.540 1.00 23.76 150 ARG B C 1
ATOM 2489 O O . ARG B 1 150 ? 24.446 2.299 70.561 1.00 24.25 150 ARG B O 1
ATOM 2497 N N . PRO B 1 151 ? 22.444 2.708 71.463 1.00 23.35 151 PRO B N 1
ATOM 2498 C CA . PRO B 1 151 ? 21.750 2.695 70.154 1.00 22.90 151 PRO B CA 1
ATOM 2499 C C . PRO B 1 151 ? 22.440 3.577 69.139 1.00 22.33 151 PRO B C 1
ATOM 2500 O O . PRO B 1 151 ? 22.840 4.672 69.482 1.00 21.91 151 PRO B O 1
ATOM 2504 N N . GLY B 1 152 ? 22.626 3.070 67.920 1.00 21.83 152 GLY B N 1
ATOM 2505 C CA . GLY B 1 152 ? 23.269 3.826 66.851 1.00 21.32 152 GLY B CA 1
ATOM 2506 C C . GLY B 1 152 ? 24.714 3.486 66.620 1.00 20.80 152 GLY B C 1
ATOM 2507 O O . GLY B 1 152 ? 25.264 3.877 65.632 1.00 20.89 152 GLY B O 1
ATOM 2508 N N . MET B 1 153 ? 25.355 2.767 67.525 1.00 20.84 153 MET B N 1
ATOM 2509 C CA . MET B 1 153 ? 26.760 2.400 67.322 1.00 20.78 153 MET B CA 1
ATOM 2510 C C . MET B 1 153 ? 26.857 1.331 66.230 1.00 20.37 153 MET B C 1
ATOM 2511 O O . MET B 1 153 ? 25.918 0.560 66.014 1.00 20.61 153 MET B O 1
ATOM 2516 N N . LEU B 1 154 ? 27.997 1.282 65.554 1.00 19.86 154 LEU B N 1
ATOM 2517 C CA . LEU B 1 154 ? 28.315 0.160 64.683 1.00 19.68 154 LEU B CA 1
ATOM 2518 C C . LEU B 1 154 ? 28.389 -1.079 65.557 1.00 19.46 154 LEU B C 1
ATOM 2519 O O . LEU B 1 154 ? 29.079 -1.088 66.566 1.00 19.04 154 LEU B O 1
ATOM 2524 N N . ILE B 1 155 ? 27.671 -2.118 65.152 1.00 19.82 155 ILE B N 1
ATOM 2525 C CA . ILE B 1 155 ? 27.575 -3.369 65.918 1.00 19.91 155 ILE B CA 1
ATOM 2526 C C . ILE B 1 155 ? 27.972 -4.626 65.154 1.00 19.97 155 ILE B C 1
ATOM 2527 O O . ILE B 1 155 ? 28.259 -5.652 65.754 1.00 20.94 155 ILE B O 1
ATOM 2532 N N . GLY B 1 156 ? 27.985 -4.552 63.835 1.00 20.26 156 GLY B N 1
ATOM 2533 C CA . GLY B 1 156 ? 28.297 -5.693 63.000 1.00 20.00 156 GLY B CA 1
ATOM 2534 C C . GLY B 1 156 ? 28.497 -5.292 61.547 1.00 20.13 156 GLY B C 1
ATOM 2535 O O . GLY B 1 156 ? 28.526 -4.095 61.208 1.00 20.15 156 GLY B O 1
ATOM 2536 N N . ALA B 1 157 ? 28.679 -6.299 60.695 1.00 19.66 157 ALA B N 1
ATOM 2537 C CA . ALA B 1 157 ? 28.999 -6.070 59.303 1.00 19.53 157 ALA B CA 1
ATOM 2538 C C . ALA B 1 157 ? 28.335 -7.185 58.514 1.00 19.75 157 ALA B C 1
ATOM 2539 O O . ALA B 1 157 ? 28.494 -8.369 58.851 1.00 19.07 157 ALA B O 1
ATOM 2541 N N . LEU B 1 158 ? 27.543 -6.794 57.510 1.00 19.98 158 LEU B N 1
ATOM 2542 C CA . LEU B 1 158 ? 26.831 -7.743 56.660 1.00 20.11 158 LEU B CA 1
ATOM 2543 C C . LEU B 1 158 ? 27.640 -7.948 55.414 1.00 20.01 158 LEU B C 1
ATOM 2544 O O . LEU B 1 158 ? 28.109 -6.997 54.837 1.00 20.35 158 LEU B O 1
ATOM 2549 N N . SER B 1 159 ? 27.825 -9.192 55.018 1.00 19.94 159 SER B N 1
ATOM 2550 C CA . SER B 1 159 ? 28.349 -9.494 53.721 1.00 20.23 159 SER B CA 1
ATOM 2551 C C . SER B 1 159 ? 27.326 -10.382 52.990 1.00 20.24 159 SER B C 1
ATOM 2552 O O . SER B 1 159 ? 26.439 -10.980 53.599 1.00 19.69 159 SER B O 1
ATOM 2555 N N . PHE B 1 160 ? 27.424 -10.409 51.668 1.00 20.82 160 PHE B N 1
ATOM 2556 C CA . PHE B 1 160 ? 26.373 -10.988 50.849 1.00 21.04 160 PHE B CA 1
ATOM 2557 C C . PHE B 1 160 ? 26.951 -11.886 49.793 1.00 21.54 160 PHE B C 1
ATOM 2558 O O . PHE B 1 160 ? 27.889 -11.522 49.096 1.00 21.56 160 PHE B O 1
ATOM 2566 N N . GLU B 1 161 ? 26.335 -13.047 49.667 1.00 22.55 161 GLU B N 1
ATOM 2567 C CA . GLU B 1 161 ? 26.817 -14.084 48.799 1.00 24.03 161 GLU B CA 1
ATOM 2568 C C . GLU B 1 161 ? 25.693 -14.559 47.888 1.00 23.80 161 GLU B C 1
ATOM 2569 O O . GLU B 1 161 ? 24.659 -15.010 48.391 1.00 23.93 161 GLU B O 1
ATOM 2575 N N . PRO B 1 162 ? 25.845 -14.382 46.570 1.00 24.08 162 PRO B N 1
ATOM 2576 C CA . PRO B 1 162 ? 24.908 -14.962 45.609 1.00 24.16 162 PRO B CA 1
ATOM 2577 C C . PRO B 1 162 ? 24.862 -16.476 45.693 1.00 23.89 162 PRO B C 1
ATOM 2578 O O . PRO B 1 162 ? 25.888 -17.115 45.860 1.00 23.16 162 PRO B O 1
ATOM 2582 N N . LEU B 1 163 ? 23.657 -17.016 45.594 1.00 24.03 163 LEU B N 1
ATOM 2583 C CA . LEU B 1 163 ? 23.460 -18.442 45.557 1.00 24.61 163 LEU B CA 1
ATOM 2584 C C . LEU B 1 163 ? 23.745 -18.961 44.132 1.00 25.03 163 LEU B C 1
ATOM 2585 O O . LEU B 1 163 ? 23.913 -18.197 43.193 1.00 25.15 163 LEU B O 1
ATOM 2590 N N . SER B 1 164 ? 23.781 -20.279 43.992 1.00 25.35 164 SER B N 1
ATOM 2591 C CA . SER B 1 164 ? 24.009 -20.929 42.718 1.00 25.07 164 SER B CA 1
ATOM 2592 C C . SER B 1 164 ? 22.796 -20.732 41.824 1.00 25.16 164 SER B C 1
ATOM 2593 O O . SER B 1 164 ? 22.846 -21.008 40.635 1.00 25.25 164 SER B O 1
ATOM 2596 N N . GLY B 1 165 ? 21.709 -20.256 42.408 1.00 25.44 165 GLY B N 1
ATOM 2597 C CA . GLY B 1 165 ? 20.467 -20.035 41.692 1.00 26.41 165 GLY B CA 1
ATOM 2598 C C . GLY B 1 165 ? 19.441 -19.511 42.675 1.00 26.90 165 GLY B C 1
ATOM 2599 O O . GLY B 1 165 ? 19.678 -19.525 43.880 1.00 27.69 165 GLY B O 1
ATOM 2600 N N . PRO B 1 166 ? 18.309 -19.027 42.201 1.00 27.54 166 PRO B N 1
ATOM 2601 C CA . PRO B 1 166 ? 17.275 -18.519 43.118 1.00 28.05 166 PRO B CA 1
ATOM 2602 C C . PRO B 1 166 ? 16.648 -19.653 43.896 1.00 28.34 166 PRO B C 1
ATOM 2603 O O . PRO B 1 166 ? 16.348 -20.674 43.321 1.00 28.60 166 PRO B O 1
ATOM 2607 N N . ALA B 1 167 ? 16.501 -19.491 45.196 1.00 28.84 167 ALA B N 1
ATOM 2608 C CA . ALA B 1 167 ? 16.037 -20.583 46.051 1.00 29.45 167 ALA B CA 1
ATOM 2609 C C . ALA B 1 167 ? 14.552 -20.853 45.835 1.00 29.67 167 ALA B C 1
ATOM 2610 O O . ALA B 1 167 ? 13.768 -19.925 45.753 1.00 29.45 167 ALA B O 1
ATOM 2612 N N . VAL B 1 168 ? 14.187 -22.130 45.752 1.00 30.31 168 VAL B N 1
ATOM 2613 C CA . VAL B 1 168 ? 12.787 -22.562 45.569 1.00 30.88 168 VAL B CA 1
ATOM 2614 C C . VAL B 1 168 ? 11.928 -22.300 46.807 1.00 31.52 168 VAL B C 1
ATOM 2615 O O . VAL B 1 168 ? 10.777 -21.928 46.668 1.00 31.57 168 VAL B O 1
ATOM 2619 N N . ARG B 1 169 ? 12.475 -22.525 48.009 1.00 32.50 169 ARG B N 1
ATOM 2620 C CA . ARG B 1 169 ? 11.780 -22.191 49.254 1.00 33.07 169 ARG B CA 1
ATOM 2621 C C . ARG B 1 169 ? 12.558 -21.171 50.089 1.00 33.49 169 ARG B C 1
ATOM 2622 O O . ARG B 1 169 ? 13.137 -21.523 51.109 1.00 33.33 169 ARG B O 1
ATOM 2630 N N . PRO B 1 170 ? 12.555 -19.903 49.694 1.00 34.42 170 PRO B N 1
ATOM 2631 C CA . PRO B 1 170 ? 13.222 -18.889 50.490 1.00 35.23 170 PRO B CA 1
ATOM 2632 C C . PRO B 1 170 ? 12.431 -18.648 51.769 1.00 36.23 170 PRO B C 1
ATOM 2633 O O . PRO B 1 170 ? 11.374 -19.251 51.965 1.00 36.16 170 PRO B O 1
ATOM 2637 N N . TYR B 1 171 ? 12.925 -17.768 52.625 1.00 37.53 171 TYR B N 1
ATOM 2638 C CA . TYR B 1 171 ? 12.327 -17.575 53.940 1.00 38.49 171 TYR B CA 1
ATOM 2639 C C . TYR B 1 171 ? 10.839 -17.141 53.870 1.00 39.57 171 TYR B C 1
ATOM 2640 O O . TYR B 1 171 ? 10.024 -17.576 54.687 1.00 40.00 171 TYR B O 1
ATOM 2649 N N . ASN B 1 172 ? 10.477 -16.329 52.880 1.00 40.22 172 ASN B N 1
ATOM 2650 C CA . ASN B 1 172 ? 9.070 -15.908 52.695 1.00 41.02 172 ASN B CA 1
ATOM 2651 C C . ASN B 1 172 ? 8.255 -16.836 51.781 1.00 41.39 172 ASN B C 1
ATOM 2652 O O . ASN B 1 172 ? 8.071 -18.023 52.064 1.00 41.83 172 ASN B O 1
#

InterPro domains:
  IPR011962 dCTP deaminase [MF_00146] (1-190)
  IPR011962 dCTP deaminase [PF22769] (4-162)
  IPR011962 dCTP deaminase [TIGR02274] (2-190)
  IPR033704 dUTPase, trimeric [cd07557] (76-160)
  IPR036157 dUTPase-like superfamily [G3DSA:2.70.40.10] (1-193)
  IPR036157 dUTPase-like superfamily [SSF51283] (1-193)

Foldseek 3Di:
DWDFLVVVVVCCVVVQKDKVPDDDSVQRHGFWGFWWFAFWKKFFDPPQDDDQDPDDDPVSVVVSVVVTIDDIGGDDPPDWDKAFAFTKMKGWIPMWIFHAQFKKKFKFFDPVVVVQFWDWPPPDRIHWHGDTTIDMIITHRNHDGIDIDDGGHGTIIMIMDTHPDGHPQTPNRD/DWDALVVVVVCCVVVQKDKVPDDDSVQRHGFWGFWFFAFWKKFFDPPQDDDQDPDDDPVSVVVRCVVTIDDIGGDDVPDWDKAFAFTKMKGWIPMWIFHAQFKKKFKFFDPVVVVQFWDWPPPDRIHWHGDTTIDMIITHRNHDGIDIHDGGHGTIIMIMDTHPDGHPDTPD

Sequence (346 aa):
MRLCDRDIEAWLDEGRLSINPRPPVERINGATVDVRLGNKFRTFRGHTAAFIDLSGPKDEVSAALDRVMSDEIVLDEGEAFYLHPGELALAVTLESVTLPADLVGWLDGRSSLARLGLMVAVTAHRIDPGWSGCIVLEFYNSGKLPLALRPGMLIGALSFEPLSGPAVRPYNRRMRLCDRDIEAWLDEGRLSINPRPPVERINGATVDVRLGNKFRTFRGHTAAFIDLSGPKDEVSAALDRVMSDEIVLDEGEAFYLHPGELALAVTLESVTLPADLVGWLDGRSSLARLGLMVAVTAHRIDPGWSGCIVLEFYNSGKLPLALRPGMLIGALSFEPLSGPAVRPYN

Secondary structure (DSSP, 8-state):
-PPPHHHHHHHHHTTSSEEESPP-GGGEETTEEEEEB-SEEB-B-GGG-S----SS-HHHHHHHHHHHB---EE--SS--EEE-TT-EEEEEEEEEEE--TTEEEEEEEPHHHHTTTEEE-SS--EEPTT-EEEEEEEEEE-SSS-EEE-TTSEEEEEEEEE-SS--SS-SS--/-PPPHHHHHHHHHTTSSEEESPP-GGGEETTEEEEEB-SEEB-B-GGG-S----SS-HHHHHHHHHHHB---EE--SS--EEE-TT-EEEEEEEEEEE--TTEEEEEEEPHHHHTTTEEE-SS--EE-TT-EEEEEEEEEE-SSS-EEE-TTSEEEEEEEEE-SS--SS---

B-factor: mean 29.87, std 9.66, range [15.64, 58.19]

Nearest PDB structures (foldseek):
  2j4h-assembly1_A  TM=1.006E+00  e=4.392E-33  Escherichia coli
  2j4q-assembly1_A  TM=9.760E-01  e=5.734E-30  Escherichia coli
  2v9x-assembly1_L  TM=9.850E-01  e=3.538E-29  Escherichia coli
  2v9x-assembly2_F  TM=9.649E-01  e=8.128E-29  Escherichia coli
  1xs1-assembly1_A  TM=9.635E-01  e=2.299E-28  Escherichia coli